Protein AF-K0T2Z1-F1 (afdb_monomer)

Foldseek 3Di:
DDDDDDDDDDDDDDDDDDDDDDDDPPPPPPDDVPDPDPPVLLADDPLFPCGLCSLLLLLLLLPQDPPPDDDDPQVSLVVSSLSSCVLQPQNQADQPDVSSSVSSVVSNVVSVVQCVVCVPVPPPPRDDNHHQAEAEDADDPLLEAEDALLVVLQVCQVVNVVCCQPVFKHKYALNDDDDDPLQQDDPPPFDWDAQPRWPDDPDDPHRQWTKTWGPDVVVLVVVLSNLVSNDPDPVLSVVVSVDDTDMHTHDDPRTKWGWDAAPPARPSDQKDKDFAADACVVDDFFWKWKWADDDSRYIYIHTYDHGGGGIMMMGGRHSPGSITIMGTD

Structure (mmCIF, N/CA/C/O backbone):
data_AF-K0T2Z1-F1
#
_entry.id   AF-K0T2Z1-F1
#
loop_
_atom_site.group_PDB
_atom_site.id
_atom_site.type_symbol
_atom_site.label_atom_id
_atom_site.label_alt_id
_atom_site.label_comp_id
_atom_site.label_asym_id
_atom_site.label_entity_id
_atom_site.label_seq_id
_atom_site.pdbx_PDB_ins_code
_atom_site.Cartn_x
_atom_site.Cartn_y
_atom_site.Cartn_z
_atom_site.occupancy
_atom_site.B_iso_or_equiv
_atom_site.auth_seq_id
_atom_site.auth_comp_id
_atom_site.auth_asym_id
_atom_site.auth_atom_id
_atom_site.pdbx_PDB_model_num
ATOM 1 N N . MET A 1 1 ? 65.529 -39.050 -4.278 1.00 34.75 1 MET A N 1
ATOM 2 C CA . MET A 1 1 ? 66.106 -40.072 -5.167 1.00 34.75 1 MET A CA 1
ATOM 3 C C . MET A 1 1 ? 65.148 -40.209 -6.330 1.00 34.75 1 MET A C 1
ATOM 5 O O . MET A 1 1 ? 64.096 -40.802 -6.168 1.00 34.75 1 MET A O 1
ATOM 9 N N . ASP A 1 2 ? 65.244 -39.376 -7.352 1.00 33.72 2 ASP A N 1
ATOM 10 C CA . ASP A 1 2 ? 66.318 -39.233 -8.351 1.00 33.72 2 ASP A CA 1
ATOM 11 C C . ASP A 1 2 ? 65.826 -39.804 -9.683 1.00 33.72 2 ASP A C 1
ATOM 13 O O . ASP A 1 2 ? 65.568 -40.992 -9.821 1.00 33.72 2 ASP A O 1
ATOM 17 N N . GLU A 1 3 ? 65.620 -38.867 -10.607 1.00 35.50 3 GLU A N 1
ATOM 18 C CA . GLU A 1 3 ? 66.146 -38.838 -11.971 1.00 35.50 3 GLU A CA 1
ATOM 19 C C . GLU A 1 3 ? 66.133 -40.081 -12.895 1.00 35.50 3 GLU A C 1
ATOM 21 O O . GLU A 1 3 ? 66.808 -41.075 -12.657 1.00 35.50 3 GLU A O 1
ATOM 26 N N . ARG A 1 4 ? 65.584 -39.813 -14.106 1.00 38.59 4 ARG A N 1
ATOM 27 C CA . ARG A 1 4 ? 66.059 -40.227 -15.459 1.00 38.59 4 ARG A CA 1
ATOM 28 C C . ARG A 1 4 ? 65.767 -41.698 -15.867 1.00 38.59 4 ARG A C 1
ATOM 30 O O . ARG A 1 4 ? 65.817 -42.596 -15.054 1.00 38.59 4 ARG A O 1
ATOM 37 N N . THR A 1 5 ? 65.455 -42.094 -17.114 1.00 40.16 5 THR A N 1
ATOM 38 C CA . THR A 1 5 ? 65.557 -41.484 -18.459 1.00 40.16 5 THR A CA 1
ATOM 39 C C . THR A 1 5 ? 64.785 -42.308 -19.528 1.00 40.16 5 THR A C 1
ATOM 41 O O . THR A 1 5 ? 64.768 -43.530 -19.457 1.00 40.16 5 THR A O 1
ATOM 44 N N . ALA A 1 6 ? 64.335 -41.617 -20.592 1.00 42.22 6 ALA A N 1
ATOM 45 C CA . ALA A 1 6 ? 64.434 -41.935 -22.041 1.00 42.22 6 ALA A CA 1
ATOM 46 C C . ALA A 1 6 ? 63.640 -43.075 -22.745 1.00 42.22 6 ALA A C 1
ATOM 48 O O . ALA A 1 6 ? 63.899 -44.254 -22.536 1.00 42.22 6 ALA A O 1
ATOM 49 N N . LYS A 1 7 ? 62.869 -42.691 -23.790 1.00 36.97 7 LYS A N 1
ATOM 50 C CA . LYS A 1 7 ? 63.064 -42.962 -25.257 1.00 36.97 7 LYS A CA 1
ATOM 51 C C . LYS A 1 7 ? 61.742 -42.664 -26.011 1.00 36.97 7 LYS A C 1
ATOM 53 O O . LYS A 1 7 ? 60.724 -43.252 -25.698 1.00 36.97 7 LYS A O 1
ATOM 58 N N . ARG A 1 8 ? 61.613 -41.618 -26.843 1.00 37.34 8 ARG A N 1
ATOM 59 C CA . ARG A 1 8 ? 62.058 -41.402 -28.246 1.00 37.34 8 ARG A CA 1
ATOM 60 C C . ARG A 1 8 ? 61.314 -42.263 -29.291 1.00 37.34 8 ARG A C 1
ATOM 62 O O . ARG A 1 8 ? 61.693 -43.406 -29.492 1.00 37.34 8 ARG A O 1
ATOM 69 N N . GLN A 1 9 ? 60.407 -41.651 -30.067 1.00 37.66 9 GLN A N 1
ATOM 70 C CA . GLN A 1 9 ? 60.259 -41.914 -31.511 1.00 37.66 9 GLN A CA 1
ATOM 71 C C . GLN A 1 9 ? 59.632 -40.715 -32.255 1.00 37.66 9 GLN A C 1
ATOM 73 O O . GLN A 1 9 ? 58.573 -40.214 -31.897 1.00 37.66 9 GLN A O 1
ATOM 78 N N . LYS A 1 10 ? 60.351 -40.251 -33.287 1.00 38.50 10 LYS A N 1
ATOM 79 C CA . LYS A 1 10 ? 59.949 -39.273 -34.311 1.00 38.50 10 LYS A CA 1
ATOM 80 C C . LYS A 1 10 ? 59.330 -40.025 -35.496 1.00 38.50 10 LYS A C 1
ATOM 82 O O . LYS A 1 10 ? 59.892 -41.044 -35.892 1.00 38.50 10 LYS A O 1
ATOM 87 N N . LYS A 1 11 ? 58.341 -39.432 -36.173 1.00 39.56 11 LYS A N 1
ATOM 88 C CA . LYS A 1 11 ? 58.172 -39.583 -37.629 1.00 39.56 11 LYS A CA 1
ATOM 89 C C . LYS A 1 11 ? 57.706 -38.267 -38.268 1.00 39.56 11 LYS A C 1
ATOM 91 O O . LYS A 1 11 ? 56.743 -37.653 -37.827 1.00 39.56 11 LYS A O 1
ATOM 96 N N . HIS A 1 12 ? 58.478 -37.854 -39.273 1.00 33.81 12 HIS A N 1
ATOM 97 C CA . HIS A 1 12 ? 58.188 -36.858 -40.313 1.00 33.81 12 HIS A CA 1
ATOM 98 C C . HIS A 1 12 ? 56.944 -37.295 -41.121 1.00 33.81 12 HIS A C 1
ATOM 100 O O . HIS A 1 12 ? 56.664 -38.486 -41.156 1.00 33.81 12 HIS A O 1
ATOM 106 N N . GLY A 1 13 ? 56.171 -36.477 -41.833 1.00 34.34 13 GLY A N 1
ATOM 107 C CA . GLY A 1 13 ? 56.232 -35.073 -42.236 1.00 34.34 13 GLY A CA 1
ATOM 108 C C . GLY A 1 13 ? 55.333 -34.911 -43.479 1.00 34.34 13 GLY A C 1
ATOM 109 O O . GL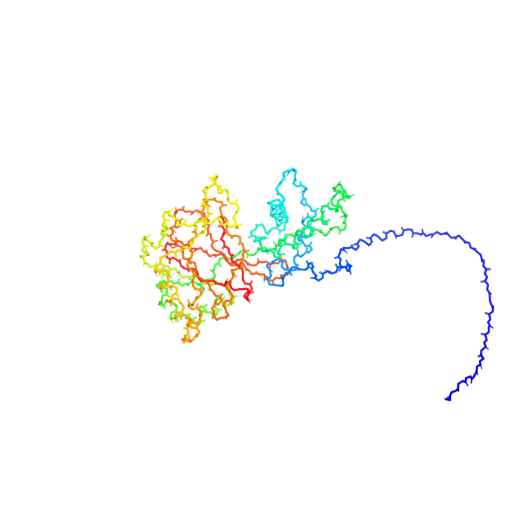Y A 1 13 ? 55.210 -35.865 -44.235 1.00 34.34 13 GLY A O 1
ATOM 110 N N . ALA A 1 14 ? 54.714 -33.746 -43.686 1.00 33.16 14 ALA A N 1
ATOM 111 C CA . ALA A 1 14 ? 54.345 -33.202 -45.004 1.00 33.16 14 ALA A CA 1
ATOM 112 C C . ALA A 1 14 ? 53.779 -31.784 -44.824 1.00 33.16 14 ALA A C 1
ATOM 114 O O . ALA A 1 14 ? 52.911 -31.551 -43.987 1.00 33.16 14 ALA A O 1
ATOM 115 N N . LYS A 1 15 ? 54.297 -30.834 -45.604 1.00 37.84 15 LYS A N 1
ATOM 116 C CA . LYS A 1 15 ? 53.822 -29.450 -45.725 1.00 37.84 15 LYS A CA 1
ATOM 117 C C . LYS A 1 15 ? 53.488 -29.179 -47.192 1.00 37.84 15 LYS A C 1
ATOM 119 O O . LYS A 1 15 ? 54.217 -29.665 -48.058 1.00 37.84 15 LYS A O 1
ATOM 124 N N . SER A 1 16 ? 52.526 -28.266 -47.377 1.00 33.88 16 SER A N 1
ATOM 125 C CA . SER A 1 16 ? 52.262 -27.346 -48.515 1.00 33.88 16 SER A CA 1
ATOM 126 C C . SER A 1 16 ? 50.925 -27.607 -49.242 1.00 33.88 16 SER A C 1
ATOM 128 O O . SER A 1 16 ? 50.463 -28.741 -49.237 1.00 33.88 16 SER A O 1
ATOM 130 N N . PRO A 1 17 ? 50.350 -26.620 -49.964 1.00 42.97 17 PRO A N 1
ATOM 131 C CA . PRO A 1 17 ? 49.940 -25.289 -49.487 1.00 42.97 17 PRO A CA 1
ATOM 132 C C . PRO A 1 17 ? 48.531 -24.866 -49.998 1.00 42.97 17 PRO A C 1
ATOM 134 O O . PRO A 1 17 ? 48.071 -25.348 -51.023 1.00 42.97 17 PRO A O 1
ATOM 137 N N . GLY A 1 18 ? 47.925 -23.848 -49.370 1.00 31.45 18 GLY A N 1
ATOM 138 C CA . GLY A 1 18 ? 47.207 -22.794 -50.112 1.00 31.45 18 GLY A CA 1
ATOM 139 C C . GLY A 1 18 ? 45.666 -22.776 -50.152 1.00 31.45 18 GLY A C 1
ATOM 140 O O . GLY A 1 18 ? 45.022 -23.770 -50.452 1.00 31.45 18 GLY A O 1
ATOM 141 N N . SER A 1 19 ? 45.151 -21.552 -49.937 1.00 32.03 19 SER A N 1
ATOM 142 C CA . SER A 1 19 ? 43.876 -20.934 -50.379 1.00 32.03 19 SER A CA 1
ATOM 143 C C . SER A 1 19 ? 42.558 -21.553 -49.894 1.00 32.03 19 SER A C 1
ATOM 145 O O . SER A 1 19 ? 42.170 -22.634 -50.309 1.00 32.03 19 SER A O 1
ATOM 147 N N . SER A 1 20 ? 41.912 -20.956 -48.889 1.00 37.91 20 SER A N 1
ATOM 148 C CA . SER A 1 20 ? 40.998 -19.794 -48.957 1.00 37.91 20 SER A CA 1
ATOM 149 C C . SER A 1 20 ? 39.578 -20.180 -49.378 1.00 37.91 20 SER A C 1
ATOM 151 O O . SER A 1 20 ? 39.354 -20.589 -50.506 1.00 37.91 20 SER A O 1
ATOM 153 N N . HIS A 1 21 ? 38.640 -20.031 -48.439 1.00 34.12 21 HIS A N 1
ATOM 154 C CA . HIS A 1 21 ? 37.275 -19.495 -48.574 1.00 34.12 21 HIS A CA 1
ATOM 155 C C . HIS A 1 21 ? 36.608 -19.670 -47.202 1.00 34.12 21 HIS A C 1
ATOM 157 O O . HIS A 1 21 ? 35.964 -20.674 -46.915 1.00 34.12 21 HIS A O 1
ATOM 163 N N . SER A 1 22 ? 36.848 -18.709 -46.307 1.00 35.06 22 SER A N 1
ATOM 164 C CA . SER A 1 22 ? 36.092 -18.583 -45.064 1.00 35.06 22 SER A CA 1
ATOM 165 C C . SER A 1 22 ? 34.726 -17.997 -45.408 1.00 35.06 22 SER A C 1
ATOM 167 O O . SER A 1 22 ? 34.618 -16.810 -45.722 1.00 35.06 22 SER A O 1
ATOM 169 N N . SER A 1 23 ? 33.696 -18.836 -45.369 1.00 37.56 23 SER A N 1
ATOM 170 C CA . SER A 1 23 ? 32.309 -18.407 -45.254 1.00 37.56 23 SER A CA 1
ATOM 171 C C . SER A 1 23 ? 32.173 -17.582 -43.977 1.00 37.56 23 SER A C 1
ATOM 173 O O . SER A 1 23 ? 32.347 -18.094 -42.870 1.00 37.56 23 SER A O 1
ATOM 175 N N . GLY A 1 24 ? 31.939 -16.283 -44.146 1.00 38.88 24 GLY A N 1
ATOM 176 C CA . GLY A 1 24 ? 31.603 -15.386 -43.056 1.00 38.88 24 GLY A CA 1
ATOM 177 C C . GLY A 1 24 ? 30.216 -15.717 -42.529 1.00 38.88 24 GLY A C 1
ATOM 178 O O . GLY A 1 24 ? 29.238 -15.140 -42.989 1.00 38.88 24 GLY A O 1
ATOM 179 N N . ASP A 1 25 ? 30.150 -16.610 -41.548 1.00 32.88 25 ASP A N 1
ATOM 180 C CA . ASP A 1 25 ? 29.084 -16.566 -40.557 1.00 32.88 25 ASP A CA 1
ATOM 181 C C . ASP A 1 25 ? 29.453 -15.464 -39.568 1.00 32.88 25 ASP A C 1
ATOM 183 O O . ASP A 1 25 ? 30.239 -15.642 -38.634 1.00 32.88 25 ASP A O 1
ATOM 187 N N . SER A 1 26 ? 28.912 -14.271 -39.816 1.00 39.34 26 SER A N 1
ATOM 188 C CA . SER A 1 26 ? 28.846 -13.219 -38.815 1.00 39.34 26 SER A CA 1
ATOM 189 C C . SER A 1 26 ? 27.852 -13.654 -37.740 1.00 39.34 26 SER A C 1
ATOM 191 O O . SER A 1 26 ? 26.693 -13.232 -37.735 1.00 39.34 26 SER A O 1
ATOM 193 N N . SER A 1 27 ? 28.309 -14.516 -36.832 1.00 35.69 27 SER A N 1
ATOM 194 C CA . SER A 1 27 ? 27.695 -14.661 -35.520 1.00 35.69 27 SER A CA 1
ATOM 195 C C . SER A 1 27 ? 27.841 -13.319 -34.809 1.00 35.69 27 SER A C 1
ATOM 197 O O . SER A 1 27 ? 28.882 -12.991 -34.238 1.00 35.69 27 SER A O 1
ATOM 199 N N . CYS A 1 28 ? 26.818 -12.476 -34.920 1.00 33.31 28 CYS A N 1
ATOM 200 C CA . CYS A 1 28 ? 26.664 -11.316 -34.061 1.00 33.31 28 CYS A CA 1
ATOM 201 C C . CYS A 1 28 ? 26.224 -11.802 -32.676 1.00 33.31 28 CYS A C 1
ATOM 203 O O . CYS A 1 28 ? 25.089 -11.561 -32.262 1.00 33.31 28 CYS A O 1
ATOM 205 N N . ASP A 1 29 ? 27.136 -12.466 -31.966 1.00 34.72 29 ASP A N 1
ATOM 206 C CA . ASP A 1 29 ? 27.041 -12.703 -30.530 1.00 34.72 29 ASP A CA 1
ATOM 207 C C . ASP A 1 29 ? 27.211 -11.358 -29.822 1.00 34.72 29 ASP A C 1
ATOM 209 O O . ASP A 1 29 ? 28.278 -10.982 -29.333 1.00 34.72 29 ASP A O 1
ATOM 213 N N . TYR A 1 30 ? 26.138 -10.571 -29.811 1.00 40.12 30 TYR A N 1
ATOM 214 C CA . TYR A 1 30 ? 26.042 -9.447 -28.901 1.00 40.12 30 TYR A CA 1
ATOM 215 C C . TYR A 1 30 ? 25.804 -10.011 -27.509 1.00 40.12 30 TYR A C 1
ATOM 217 O O . TYR A 1 30 ? 24.670 -10.234 -27.090 1.00 40.12 30 TYR A O 1
ATOM 225 N N . LEU A 1 31 ? 26.907 -10.221 -26.796 1.00 39.28 31 LEU A N 1
ATOM 226 C CA . LEU A 1 31 ? 26.901 -10.338 -25.352 1.00 39.28 31 LEU A CA 1
ATOM 227 C C . LEU A 1 31 ? 26.222 -9.078 -24.805 1.00 39.28 31 LEU A C 1
ATOM 229 O O . LEU A 1 31 ? 26.763 -7.970 -24.838 1.00 39.28 31 LEU A O 1
ATOM 233 N N . TRP A 1 32 ? 25.006 -9.262 -24.299 1.00 46.88 32 TRP A N 1
ATOM 234 C CA . TRP A 1 32 ? 24.451 -8.444 -23.226 1.00 46.88 32 TRP A CA 1
ATOM 235 C C . TRP A 1 32 ? 25.556 -8.195 -22.180 1.00 46.88 32 TRP A C 1
ATOM 237 O O . TRP A 1 32 ? 26.513 -8.973 -22.098 1.00 46.88 32 TRP A O 1
ATOM 247 N N . PRO A 1 33 ? 25.470 -7.183 -21.306 1.00 47.25 33 PRO A N 1
ATOM 248 C CA . PRO A 1 33 ? 26.240 -7.215 -20.068 1.00 47.25 33 PRO A CA 1
ATOM 249 C C . PRO A 1 33 ? 25.718 -8.361 -19.176 1.00 47.25 33 PRO A C 1
ATOM 251 O O . PRO A 1 33 ? 25.181 -8.125 -18.100 1.00 47.25 33 PRO A O 1
ATOM 254 N N . THR A 1 34 ? 25.789 -9.608 -19.644 1.00 45.41 34 THR A N 1
ATOM 255 C CA . THR A 1 34 ? 25.447 -10.806 -18.895 1.00 45.41 34 THR A CA 1
ATOM 256 C C . THR A 1 34 ? 26.637 -11.290 -18.081 1.00 45.41 34 THR A C 1
ATOM 258 O O . THR A 1 34 ? 26.393 -11.842 -17.016 1.00 45.41 34 THR A O 1
ATOM 261 N N . GLU A 1 35 ? 27.897 -11.075 -18.488 1.00 45.56 35 GLU A N 1
ATOM 262 C CA . GLU A 1 35 ? 28.986 -11.860 -17.866 1.00 45.56 35 GLU A CA 1
ATOM 263 C C . GLU A 1 35 ? 30.304 -11.148 -17.550 1.00 45.56 35 GLU A C 1
ATOM 265 O O . GLU A 1 35 ? 31.148 -11.736 -16.878 1.00 45.56 35 GLU A O 1
ATOM 270 N N . THR A 1 36 ? 30.502 -9.882 -17.915 1.00 48.16 36 THR A N 1
ATOM 271 C CA . THR A 1 36 ? 31.768 -9.196 -17.605 1.00 48.16 36 THR A CA 1
ATOM 272 C C . THR A 1 36 ? 31.530 -7.891 -16.852 1.00 48.16 36 THR A C 1
ATOM 274 O O . THR A 1 36 ? 30.930 -6.956 -17.379 1.00 48.16 36 THR A O 1
ATOM 277 N N . GLU A 1 37 ? 32.027 -7.895 -15.611 1.00 44.56 37 GLU A N 1
ATOM 278 C CA . GLU A 1 37 ? 31.936 -6.899 -14.532 1.00 44.56 37 GLU A CA 1
ATOM 279 C C . GLU A 1 37 ? 30.593 -6.833 -13.777 1.00 44.56 37 GLU A C 1
ATOM 281 O O . GLU A 1 37 ? 29.681 -6.063 -14.075 1.00 44.56 37 GLU A O 1
ATOM 286 N N . ASP A 1 38 ? 30.534 -7.671 -12.734 1.00 48.91 38 ASP A N 1
ATOM 287 C CA . ASP A 1 38 ? 29.614 -7.632 -11.589 1.00 48.91 38 ASP A CA 1
ATOM 288 C C . ASP A 1 38 ? 28.115 -7.592 -11.947 1.00 48.91 38 ASP A C 1
ATOM 290 O O . ASP A 1 38 ? 27.337 -6.766 -11.465 1.00 48.91 38 ASP A O 1
ATOM 294 N N . ALA A 1 39 ? 27.676 -8.536 -12.788 1.00 45.03 39 ALA A N 1
ATOM 295 C CA . ALA A 1 39 ? 26.260 -8.756 -13.099 1.00 45.03 39 ALA A CA 1
ATOM 296 C C . ALA A 1 39 ? 25.397 -8.959 -11.830 1.00 45.03 39 ALA A C 1
ATOM 298 O O . ALA A 1 39 ? 24.229 -8.562 -11.798 1.00 45.03 39 ALA A O 1
ATOM 299 N N . SER A 1 40 ? 25.975 -9.497 -10.747 1.00 50.44 40 SER A N 1
ATOM 300 C CA . SER A 1 40 ? 25.367 -9.553 -9.407 1.00 50.44 40 SER A CA 1
ATOM 301 C C . SER A 1 40 ? 25.047 -8.177 -8.836 1.00 50.44 40 SER A C 1
ATOM 303 O O . SER A 1 40 ? 23.976 -7.991 -8.258 1.00 50.44 40 SER A O 1
ATOM 305 N N . ALA A 1 41 ? 25.927 -7.194 -9.030 1.00 50.09 41 ALA A N 1
ATOM 306 C CA . ALA A 1 41 ? 25.702 -5.832 -8.581 1.00 50.09 41 ALA A CA 1
ATOM 307 C C . ALA A 1 41 ? 24.619 -5.106 -9.389 1.00 50.09 41 ALA A C 1
ATOM 309 O O . ALA A 1 41 ? 24.215 -4.026 -8.977 1.00 50.09 41 ALA A O 1
ATOM 310 N N . LEU A 1 42 ? 24.112 -5.633 -10.503 1.00 52.91 42 LEU A N 1
ATOM 311 C CA . LEU A 1 42 ? 23.078 -4.963 -11.305 1.00 52.91 42 LEU A CA 1
ATOM 312 C C . LEU A 1 42 ? 21.672 -5.552 -11.144 1.00 52.91 42 LEU A C 1
ATOM 314 O O . LEU A 1 42 ? 20.728 -4.967 -11.681 1.00 52.91 42 LEU A O 1
ATOM 318 N N . LYS A 1 43 ? 21.525 -6.650 -10.391 1.00 61.69 43 LYS A N 1
ATOM 319 C CA . LYS A 1 43 ? 20.222 -7.265 -10.113 1.00 61.69 43 LYS A CA 1
ATOM 320 C C . LYS A 1 43 ? 19.415 -6.429 -9.129 1.00 61.69 43 LYS A C 1
ATOM 322 O O . LYS A 1 43 ? 19.936 -5.920 -8.133 1.00 61.69 43 LYS A O 1
ATOM 327 N N . LEU A 1 44 ? 18.120 -6.310 -9.397 1.00 62.72 44 LEU A N 1
ATOM 328 C CA . LEU A 1 44 ? 17.191 -5.701 -8.452 1.00 62.72 44 LEU A CA 1
ATOM 329 C C . LEU A 1 44 ? 17.030 -6.584 -7.198 1.00 62.72 44 LEU A C 1
ATOM 331 O O . LEU A 1 44 ? 17.173 -7.807 -7.287 1.00 62.72 44 LEU A O 1
ATOM 335 N N . PRO A 1 45 ? 16.726 -6.002 -6.019 1.00 59.94 45 PRO A N 1
ATOM 336 C CA . PRO A 1 45 ? 16.578 -6.771 -4.787 1.00 59.94 45 PRO A CA 1
ATOM 337 C C . PRO A 1 45 ? 15.488 -7.830 -4.938 1.00 59.94 45 PRO A C 1
ATOM 339 O O . PRO A 1 45 ? 14.415 -7.529 -5.459 1.00 59.94 45 PRO A O 1
ATOM 342 N N . SER A 1 46 ? 15.715 -9.042 -4.432 1.00 63.81 46 SER A N 1
ATOM 343 C CA . SER A 1 46 ? 14.741 -10.144 -4.511 1.00 63.81 46 SER A CA 1
ATOM 344 C C . SER A 1 46 ? 13.397 -9.824 -3.849 1.00 63.81 46 SER A C 1
ATOM 346 O O . SER A 1 46 ? 12.378 -10.410 -4.195 1.00 63.81 46 SER A O 1
ATOM 348 N N . ASN A 1 47 ? 13.373 -8.862 -2.925 1.00 58.72 47 ASN A N 1
ATOM 349 C CA . ASN A 1 47 ? 12.175 -8.401 -2.231 1.00 58.72 47 ASN A CA 1
ATOM 350 C C . ASN A 1 47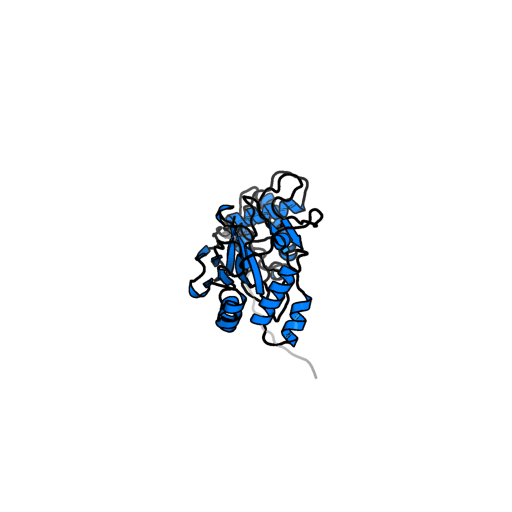 ? 11.472 -7.204 -2.903 1.00 58.72 47 ASN A C 1
ATOM 352 O O . ASN A 1 47 ? 10.536 -6.670 -2.301 1.00 58.72 47 ASN A O 1
ATOM 356 N N . SER A 1 48 ? 11.912 -6.783 -4.099 1.00 69.69 48 SER A N 1
ATOM 357 C CA . SER A 1 48 ? 11.307 -5.733 -4.935 1.00 69.69 48 SER A CA 1
ATOM 358 C C . SER A 1 48 ? 10.224 -6.291 -5.864 1.00 69.69 48 SER A C 1
ATOM 360 O O . SER A 1 48 ? 10.352 -7.409 -6.371 1.00 69.69 48 SER A O 1
ATOM 362 N N . LEU A 1 49 ? 9.198 -5.484 -6.157 1.00 70.75 49 LEU A N 1
ATOM 363 C CA . LEU A 1 49 ? 8.151 -5.816 -7.130 1.00 70.75 49 LEU A CA 1
ATOM 364 C C . LEU A 1 49 ? 8.740 -5.958 -8.542 1.00 70.75 49 LEU A C 1
ATOM 366 O O . LEU A 1 49 ? 8.265 -6.759 -9.335 1.00 70.75 49 LEU A O 1
ATOM 370 N N . LEU A 1 50 ? 9.837 -5.237 -8.800 1.00 74.38 50 LEU A N 1
ATOM 371 C CA . LEU A 1 50 ? 10.584 -5.256 -10.055 1.00 74.38 50 LEU A CA 1
ATOM 372 C C . LEU A 1 50 ? 11.687 -6.324 -10.106 1.00 74.38 50 LEU A C 1
ATOM 374 O O . LEU A 1 50 ? 12.420 -6.396 -11.090 1.00 74.38 50 LEU A O 1
ATOM 378 N N . SER A 1 51 ? 11.853 -7.137 -9.054 1.00 68.50 51 SER A N 1
ATOM 379 C CA . SER A 1 51 ? 12.800 -8.264 -9.080 1.00 68.50 51 SER A CA 1
ATOM 380 C C . SER A 1 51 ? 12.565 -9.118 -10.330 1.00 68.50 51 SER A C 1
ATOM 382 O O . SER A 1 51 ? 11.430 -9.217 -10.775 1.00 68.50 51 SER A O 1
ATOM 384 N N . SER A 1 52 ? 13.604 -9.705 -10.929 1.00 68.12 52 SER A N 1
ATOM 385 C CA . SER A 1 52 ? 13.523 -10.534 -12.153 1.00 68.12 52 SER A CA 1
ATOM 386 C C . SER A 1 52 ? 12.892 -9.894 -13.400 1.00 68.12 52 SER A C 1
ATOM 388 O O . SER A 1 52 ? 12.739 -10.586 -14.400 1.00 68.12 52 SER A O 1
ATOM 390 N N . LEU A 1 53 ? 12.543 -8.606 -13.370 1.00 74.94 53 LEU A N 1
ATOM 391 C CA . LEU A 1 53 ? 12.121 -7.836 -14.543 1.00 74.94 53 LEU A CA 1
ATOM 392 C C . LEU A 1 53 ? 13.290 -7.044 -15.136 1.00 74.94 53 LEU A C 1
ATOM 394 O O . LEU A 1 53 ? 13.081 -6.127 -15.922 1.00 74.94 53 LEU A O 1
ATOM 398 N N . ASP A 1 54 ? 14.524 -7.370 -14.744 1.00 72.62 54 ASP A N 1
ATOM 399 C CA . ASP A 1 54 ? 15.730 -6.647 -15.136 1.00 72.62 54 ASP A CA 1
ATOM 400 C C . ASP A 1 54 ? 15.870 -6.518 -16.655 1.00 72.62 54 ASP A C 1
ATOM 402 O O . ASP A 1 54 ? 16.192 -5.428 -17.127 1.00 72.62 54 ASP A O 1
ATOM 406 N N . ASP A 1 55 ? 15.586 -7.588 -17.399 1.00 71.50 55 ASP A N 1
ATOM 407 C CA . ASP A 1 55 ? 15.704 -7.616 -18.860 1.00 71.50 55 ASP A CA 1
ATOM 408 C C . ASP A 1 55 ? 14.564 -6.854 -19.547 1.00 71.50 55 ASP A C 1
ATOM 410 O O . ASP A 1 55 ? 14.805 -6.110 -20.498 1.00 71.50 55 ASP A O 1
ATOM 414 N N . LEU A 1 56 ? 13.335 -6.960 -19.024 1.00 76.56 56 LEU A N 1
ATOM 415 C CA . LEU A 1 56 ? 12.179 -6.201 -19.517 1.00 76.56 56 LEU A CA 1
ATOM 416 C C . LEU A 1 56 ? 12.356 -4.702 -19.274 1.00 76.56 56 LEU A C 1
ATOM 418 O O . LEU A 1 56 ? 12.191 -3.897 -20.190 1.00 76.56 56 LEU A O 1
ATOM 422 N N . LEU A 1 57 ? 12.760 -4.327 -18.059 1.00 76.50 57 LEU A N 1
ATOM 423 C CA . LEU A 1 57 ? 13.052 -2.947 -17.692 1.00 76.50 57 LEU A CA 1
ATOM 424 C C . LEU A 1 57 ? 14.182 -2.388 -18.556 1.00 76.50 57 LEU A C 1
ATOM 426 O O . LEU A 1 57 ? 14.098 -1.258 -19.028 1.00 76.50 57 LEU A O 1
ATOM 430 N N . TRP A 1 58 ? 15.219 -3.183 -18.808 1.00 73.94 58 TRP A N 1
ATOM 431 C CA . TRP A 1 58 ? 16.301 -2.785 -19.694 1.00 73.94 58 TRP A CA 1
ATOM 432 C C . TRP A 1 58 ? 15.850 -2.571 -21.135 1.00 73.94 58 TRP A C 1
ATOM 434 O O . TRP A 1 58 ? 16.159 -1.535 -21.727 1.00 73.94 58 TRP A O 1
ATOM 444 N N . GLY A 1 59 ? 15.110 -3.533 -21.689 1.00 75.19 59 GLY A N 1
ATOM 445 C CA . GLY A 1 59 ? 14.557 -3.443 -23.034 1.00 75.19 59 GLY A CA 1
ATOM 446 C C . GLY A 1 59 ? 13.639 -2.233 -23.198 1.00 75.19 59 GLY A C 1
ATOM 447 O O . GLY A 1 59 ? 13.663 -1.593 -24.251 1.00 75.19 59 GLY A O 1
ATOM 448 N N . ALA A 1 60 ? 12.879 -1.889 -22.159 1.00 82.56 60 ALA A N 1
ATOM 449 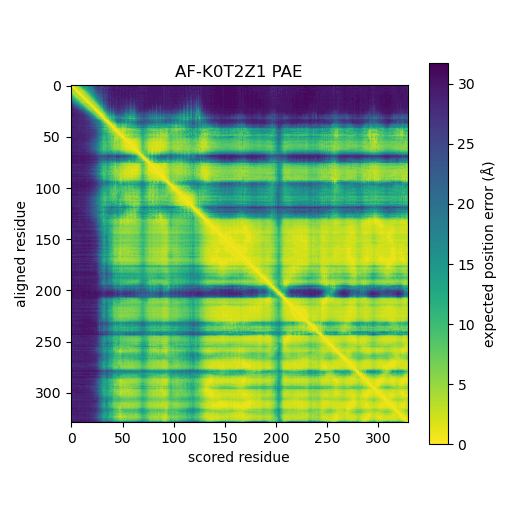C CA . ALA A 1 60 ? 12.053 -0.693 -22.123 1.00 82.56 60 ALA A CA 1
ATOM 450 C C . ALA A 1 60 ? 12.894 0.589 -22.059 1.00 82.56 60 ALA A C 1
ATOM 452 O O . ALA A 1 60 ? 12.701 1.487 -22.872 1.00 82.56 60 ALA A O 1
ATOM 453 N N . MET A 1 61 ? 13.881 0.660 -21.160 1.00 80.12 61 MET A N 1
ATOM 454 C CA . MET A 1 61 ? 14.771 1.821 -21.026 1.00 80.12 61 MET A CA 1
ATOM 455 C C . MET A 1 61 ? 15.526 2.132 -22.323 1.00 80.12 61 MET A C 1
ATOM 457 O O . MET A 1 61 ? 15.660 3.297 -22.676 1.00 80.12 61 MET A O 1
ATOM 461 N N . ALA A 1 62 ? 15.983 1.115 -23.058 1.00 74.81 62 ALA A N 1
ATOM 462 C CA . ALA A 1 62 ? 16.662 1.300 -24.344 1.00 74.81 62 ALA A CA 1
ATOM 463 C C . ALA A 1 62 ? 15.762 1.912 -25.438 1.00 74.81 62 ALA A C 1
ATOM 465 O O . ALA A 1 62 ? 16.264 2.349 -26.471 1.00 74.81 62 ALA A O 1
ATOM 466 N N . ARG A 1 63 ? 14.442 1.922 -25.225 1.00 77.81 63 ARG A N 1
ATOM 467 C CA . ARG A 1 63 ? 13.424 2.410 -26.164 1.00 77.81 63 ARG A CA 1
ATOM 468 C C . ARG A 1 63 ? 12.783 3.729 -25.738 1.00 77.81 63 ARG A C 1
ATOM 470 O O . ARG A 1 63 ? 11.999 4.278 -26.505 1.00 77.81 63 ARG A O 1
ATOM 477 N N . VAL A 1 64 ? 13.114 4.249 -24.555 1.00 78.38 64 VAL A N 1
ATOM 478 C CA . VAL A 1 64 ? 12.701 5.593 -24.138 1.00 78.38 64 VAL A CA 1
ATOM 479 C C . VAL A 1 64 ? 13.575 6.614 -24.874 1.00 78.38 64 VAL A C 1
ATOM 481 O O . VAL A 1 64 ? 14.800 6.555 -24.733 1.00 78.38 64 VAL A O 1
ATOM 484 N N . PRO A 1 65 ? 12.991 7.546 -25.652 1.00 72.75 65 PRO A N 1
ATOM 485 C CA . PRO A 1 65 ? 13.756 8.605 -26.299 1.00 72.75 65 PRO A CA 1
ATOM 486 C C . PRO A 1 65 ? 14.538 9.447 -25.275 1.00 72.75 65 PRO A C 1
ATOM 488 O O . PRO A 1 65 ? 14.107 9.576 -24.123 1.00 72.75 65 PRO A O 1
ATOM 491 N N . PRO A 1 66 ? 15.665 10.062 -25.670 1.00 68.75 66 PRO A N 1
ATOM 492 C CA . PRO A 1 66 ? 16.284 11.123 -24.899 1.00 68.75 66 PRO A CA 1
ATOM 493 C C . PRO A 1 66 ? 15.223 12.168 -24.578 1.00 68.75 66 PRO A C 1
ATOM 495 O O . PRO A 1 66 ? 14.471 12.591 -25.451 1.00 68.75 66 PRO A O 1
ATOM 498 N N . LEU A 1 67 ? 15.137 12.553 -23.311 1.00 68.25 67 LEU A N 1
ATOM 499 C CA . LEU A 1 67 ? 14.310 13.687 -22.930 1.00 68.25 67 LEU A CA 1
ATOM 500 C C . LEU A 1 67 ? 15.017 14.930 -23.480 1.00 68.25 67 LEU A C 1
ATOM 502 O O . LEU A 1 67 ? 16.133 15.227 -23.044 1.00 68.25 67 LEU A O 1
ATOM 506 N N . ASP A 1 68 ? 14.413 15.562 -24.488 1.00 56.31 68 ASP A N 1
ATOM 507 C CA . ASP A 1 68 ? 14.935 16.768 -25.122 1.00 56.31 68 ASP A CA 1
ATOM 508 C C . ASP A 1 68 ? 15.020 17.885 -24.073 1.00 56.31 68 ASP A C 1
ATOM 510 O O . ASP A 1 68 ? 14.012 18.303 -23.505 1.00 56.31 68 ASP A O 1
ATOM 514 N N . ASP A 1 69 ? 16.243 18.360 -23.837 1.00 50.28 69 ASP A N 1
ATOM 515 C CA . ASP A 1 69 ? 16.562 19.526 -23.011 1.00 50.28 69 ASP A CA 1
ATOM 516 C C . ASP A 1 69 ? 16.349 19.374 -21.479 1.00 50.28 69 ASP A C 1
ATOM 518 O O . ASP A 1 69 ? 15.758 18.431 -20.957 1.00 50.28 69 ASP A O 1
ATOM 522 N N . VAL A 1 70 ? 16.846 20.365 -20.737 1.00 44.47 70 VAL A N 1
ATOM 523 C CA . VAL A 1 70 ? 16.596 20.682 -19.319 1.00 44.47 70 VAL A CA 1
ATOM 524 C C . VAL A 1 70 ? 17.663 20.236 -18.302 1.00 44.47 70 VAL A C 1
ATOM 526 O O . VAL A 1 70 ? 17.864 19.078 -17.930 1.00 44.47 70 VAL A O 1
ATOM 529 N N . THR A 1 71 ? 18.292 21.273 -17.765 1.00 44.03 71 THR A N 1
ATOM 530 C CA . THR A 1 71 ? 19.421 21.422 -16.842 1.00 44.03 71 THR A CA 1
ATOM 531 C C . THR A 1 71 ? 19.264 20.830 -15.422 1.00 44.03 71 THR A C 1
ATOM 533 O O . THR A 1 71 ? 20.120 21.072 -14.571 1.00 44.03 71 THR A O 1
ATOM 536 N N . GLU A 1 72 ? 18.261 19.984 -15.139 1.00 48.66 72 GLU A N 1
ATOM 537 C CA . GLU A 1 72 ? 18.011 19.399 -13.803 1.00 48.66 72 GLU A CA 1
ATOM 538 C C . GLU A 1 72 ? 18.150 17.858 -13.759 1.00 48.66 72 GLU A C 1
ATOM 540 O O . GLU A 1 72 ? 17.193 17.088 -13.858 1.00 48.66 72 GLU A O 1
ATOM 545 N N . LYS A 1 73 ? 19.381 17.379 -13.533 1.00 53.91 73 LYS A N 1
ATOM 546 C CA . LYS A 1 73 ? 19.770 15.951 -13.597 1.00 53.91 73 LYS A CA 1
ATOM 547 C C . LYS A 1 73 ? 18.910 14.942 -12.786 1.00 53.91 73 LYS A C 1
ATOM 549 O O . LYS A 1 73 ? 18.701 13.842 -13.306 1.00 53.91 73 LYS A O 1
ATOM 554 N N . PRO A 1 74 ? 18.417 15.218 -11.554 1.00 52.91 74 PRO A N 1
ATOM 555 C CA . PRO A 1 74 ? 17.697 14.211 -10.756 1.00 52.91 74 PRO A CA 1
ATOM 556 C C . PRO A 1 74 ? 16.242 13.973 -11.186 1.00 52.91 74 PRO A C 1
ATOM 558 O O . PRO A 1 74 ? 15.791 12.826 -11.178 1.00 52.91 74 PRO A O 1
ATOM 561 N N . LYS A 1 75 ? 15.510 15.026 -11.581 1.00 57.19 75 LYS A N 1
ATOM 562 C CA . LYS A 1 75 ? 14.095 14.920 -11.990 1.00 57.19 75 LYS A CA 1
ATOM 563 C C . LYS A 1 75 ? 13.953 14.148 -13.306 1.00 57.19 75 LYS A C 1
ATOM 565 O O . LYS A 1 75 ? 13.070 13.303 -13.431 1.00 57.19 75 LYS A O 1
ATOM 570 N N . ASN A 1 76 ? 14.914 14.310 -14.216 1.00 66.56 76 ASN A N 1
ATOM 571 C CA . ASN A 1 76 ? 14.941 13.612 -15.506 1.00 66.56 76 ASN A CA 1
ATOM 572 C C . ASN A 1 76 ? 15.102 12.093 -15.357 1.00 66.56 76 ASN A C 1
ATOM 574 O O . ASN A 1 76 ? 14.655 11.338 -16.213 1.00 66.56 76 ASN A O 1
ATOM 578 N N . MET A 1 77 ? 15.737 11.623 -14.276 1.00 68.88 77 MET A N 1
ATOM 579 C CA . MET A 1 77 ? 15.854 10.186 -14.025 1.00 68.88 77 MET A CA 1
ATOM 580 C C . MET A 1 77 ? 14.491 9.577 -13.705 1.00 68.88 77 MET A C 1
ATOM 582 O O . MET A 1 77 ? 14.130 8.571 -14.294 1.00 68.88 77 MET A O 1
ATOM 586 N N . GLN A 1 78 ? 13.720 10.189 -12.807 1.00 67.88 78 GLN A N 1
ATOM 587 C CA . GLN A 1 78 ? 12.410 9.655 -12.427 1.00 67.88 78 GLN A CA 1
ATOM 588 C C . GLN A 1 78 ? 11.447 9.626 -13.613 1.00 67.88 78 GLN A C 1
ATOM 590 O O . GLN A 1 78 ? 10.780 8.617 -13.821 1.00 67.88 78 GLN A O 1
ATOM 595 N N . VAL A 1 79 ? 11.436 10.690 -14.422 1.00 72.31 79 VAL A N 1
ATOM 596 C CA . VAL A 1 79 ? 10.637 10.748 -15.653 1.00 72.31 79 VAL A CA 1
ATOM 597 C C . VAL A 1 79 ? 11.065 9.651 -16.627 1.00 72.31 79 VAL A C 1
ATOM 599 O O . VAL A 1 79 ? 10.225 8.881 -17.072 1.00 72.31 79 VAL A O 1
ATOM 602 N N . PHE A 1 80 ? 12.366 9.499 -16.886 1.00 75.06 80 PHE A N 1
ATOM 603 C CA . PHE A 1 80 ? 12.881 8.455 -17.777 1.00 75.06 80 PHE A CA 1
ATOM 604 C C . PHE A 1 80 ? 12.489 7.039 -17.325 1.00 75.06 80 PHE A C 1
ATOM 606 O O . PHE A 1 80 ? 12.021 6.234 -18.126 1.00 75.06 80 PHE A O 1
ATOM 613 N N . VAL A 1 81 ? 12.657 6.729 -16.033 1.00 75.25 81 VAL A N 1
ATOM 614 C CA . VAL A 1 81 ? 12.279 5.414 -15.491 1.00 75.25 81 VAL A CA 1
ATOM 615 C C . VAL A 1 81 ? 10.777 5.191 -15.590 1.00 75.25 81 VAL A C 1
ATOM 617 O O . VAL A 1 81 ? 10.357 4.086 -15.915 1.00 75.25 81 VAL A O 1
ATOM 620 N N . ARG A 1 82 ? 9.970 6.226 -15.350 1.00 75.44 82 ARG A N 1
ATOM 621 C CA . ARG A 1 82 ? 8.517 6.149 -15.500 1.00 75.44 82 ARG A CA 1
ATOM 622 C C . ARG A 1 82 ? 8.119 5.827 -16.937 1.00 75.44 82 ARG A C 1
ATOM 624 O O . ARG A 1 82 ? 7.326 4.915 -17.137 1.00 75.44 82 ARG A O 1
ATOM 631 N N . GLU A 1 83 ? 8.684 6.519 -17.924 1.00 79.56 83 GLU A N 1
ATOM 632 C CA . GLU A 1 83 ? 8.388 6.227 -19.332 1.00 79.56 83 GLU A CA 1
ATOM 633 C C . GLU A 1 83 ? 8.806 4.795 -19.705 1.00 79.56 83 GLU A C 1
ATOM 635 O O . GLU A 1 83 ? 8.069 4.103 -20.400 1.00 79.56 83 GLU A O 1
ATOM 640 N N . ALA A 1 84 ? 9.924 4.294 -19.166 1.00 82.06 84 ALA A N 1
ATOM 641 C CA . ALA A 1 84 ? 10.323 2.899 -19.358 1.00 82.06 84 ALA A CA 1
ATOM 642 C C . ALA A 1 84 ? 9.329 1.920 -18.709 1.00 82.06 84 ALA A C 1
ATOM 644 O O . ALA A 1 84 ? 8.921 0.944 -19.331 1.00 82.06 84 ALA A O 1
ATOM 645 N N . LEU A 1 85 ? 8.906 2.173 -17.470 1.00 83.69 85 LEU A N 1
ATOM 646 C CA . LEU A 1 85 ? 7.927 1.328 -16.787 1.00 83.69 85 LEU A CA 1
ATOM 647 C C . LEU A 1 85 ? 6.577 1.320 -17.508 1.00 83.69 85 LEU A C 1
ATOM 649 O O . LEU A 1 85 ? 5.960 0.265 -17.620 1.00 83.69 85 LEU A O 1
ATOM 653 N N . LYS A 1 86 ? 6.153 2.455 -18.068 1.00 84.62 86 LYS A N 1
ATOM 654 C CA . LYS A 1 86 ? 4.930 2.559 -18.869 1.00 84.62 86 LYS A CA 1
ATOM 655 C C . LYS A 1 86 ? 4.950 1.629 -20.084 1.00 84.62 86 LYS A C 1
ATOM 657 O O . LYS A 1 86 ? 3.942 0.991 -20.369 1.00 84.62 86 LYS A O 1
ATOM 662 N N . LEU A 1 87 ?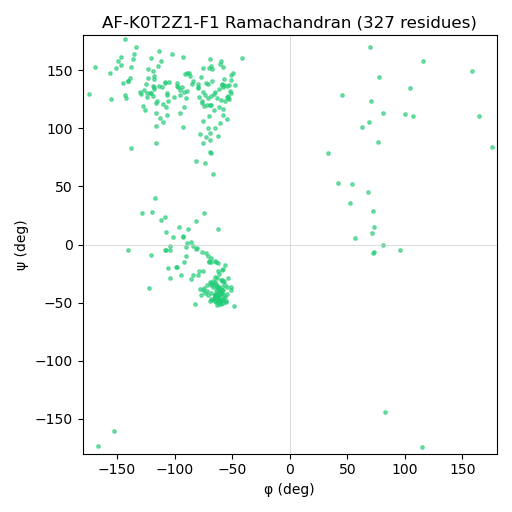 6.099 1.477 -20.751 1.00 83.88 87 LEU A N 1
ATOM 663 C CA . LEU A 1 87 ? 6.244 0.553 -21.886 1.00 83.88 87 LEU A CA 1
ATOM 664 C C . LEU A 1 87 ? 5.994 -0.916 -21.506 1.00 83.88 87 LEU A C 1
ATOM 666 O O . LEU A 1 87 ? 5.606 -1.701 -22.365 1.00 83.88 87 LEU A O 1
ATOM 670 N N . ILE A 1 88 ? 6.192 -1.287 -20.237 1.00 85.00 88 ILE A N 1
ATOM 671 C CA . ILE A 1 88 ? 5.947 -2.646 -19.723 1.00 85.00 88 ILE A CA 1
ATOM 672 C C . ILE A 1 88 ? 4.704 -2.731 -18.824 1.00 85.00 88 ILE A C 1
ATOM 674 O O . ILE A 1 88 ? 4.494 -3.761 -18.185 1.00 85.00 88 ILE A O 1
ATOM 678 N N . GLY A 1 89 ? 3.880 -1.678 -18.782 1.00 84.19 89 GLY A N 1
ATOM 679 C CA . GLY A 1 89 ? 2.646 -1.624 -17.995 1.00 84.19 89 GLY A CA 1
ATOM 680 C C . GLY A 1 89 ? 2.854 -1.505 -16.482 1.00 84.19 89 GLY A C 1
ATOM 681 O O . GLY A 1 89 ? 2.041 -2.007 -15.726 1.00 84.19 89 GLY A O 1
ATOM 682 N N . LEU A 1 90 ? 3.949 -0.905 -16.011 1.00 84.81 90 LEU A N 1
ATOM 683 C CA . LEU A 1 90 ? 4.291 -0.783 -14.583 1.00 84.81 90 LEU A CA 1
ATOM 684 C C . LEU A 1 90 ? 4.414 0.668 -14.097 1.00 84.81 90 LEU A C 1
ATOM 686 O O . LEU A 1 90 ? 5.158 0.962 -13.161 1.00 84.81 90 LEU A O 1
ATOM 690 N N . ASP A 1 91 ? 3.702 1.590 -14.731 1.00 80.31 91 ASP A N 1
ATOM 691 C CA . ASP A 1 91 ? 3.702 3.020 -14.410 1.00 80.31 91 ASP A CA 1
ATOM 692 C C . ASP A 1 91 ? 3.181 3.358 -12.998 1.00 80.31 91 ASP A C 1
ATOM 694 O O . ASP A 1 91 ? 3.503 4.424 -12.479 1.00 80.31 91 ASP A O 1
ATOM 698 N N . PHE A 1 92 ? 2.496 2.419 -12.338 1.00 77.75 92 PHE A N 1
ATOM 699 C CA . PHE A 1 92 ? 2.003 2.521 -10.956 1.00 77.75 92 PHE A CA 1
ATOM 700 C C . PHE A 1 92 ? 3.027 2.110 -9.870 1.00 77.75 92 PHE A C 1
ATOM 702 O O . PHE A 1 92 ? 2.693 2.065 -8.683 1.00 77.75 92 PHE A O 1
ATOM 709 N N . VAL A 1 93 ? 4.265 1.740 -10.230 1.00 77.81 93 VAL A N 1
ATOM 710 C CA . VAL A 1 93 ? 5.287 1.250 -9.278 1.00 77.81 93 VAL A CA 1
ATOM 711 C C . VAL A 1 93 ? 6.222 2.369 -8.818 1.00 77.81 93 VAL A C 1
ATOM 713 O O . VAL A 1 93 ? 6.795 3.098 -9.627 1.00 77.81 93 VAL A O 1
ATOM 716 N N . ALA A 1 94 ? 6.465 2.465 -7.506 1.00 69.31 94 ALA A N 1
ATOM 717 C CA . ALA A 1 94 ? 7.348 3.485 -6.956 1.00 69.31 94 ALA A CA 1
ATOM 718 C C . ALA A 1 94 ? 8.821 3.257 -7.346 1.00 69.31 94 ALA A C 1
ATOM 720 O O . ALA A 1 94 ? 9.397 2.196 -7.099 1.00 69.31 94 ALA A O 1
ATOM 721 N N . THR A 1 95 ? 9.473 4.289 -7.894 1.00 62.22 95 THR A N 1
ATOM 722 C CA . THR A 1 95 ? 10.861 4.204 -8.404 1.00 62.22 95 THR A CA 1
ATOM 723 C C . THR A 1 95 ? 11.912 4.849 -7.504 1.00 62.22 95 THR A C 1
ATOM 725 O O . THR A 1 95 ? 13.105 4.851 -7.811 1.00 62.22 95 THR A O 1
ATOM 728 N N . ASP A 1 96 ? 11.491 5.430 -6.384 1.00 52.62 96 ASP A N 1
ATOM 729 C CA . ASP A 1 96 ? 12.319 6.356 -5.622 1.00 52.62 96 ASP A CA 1
ATOM 730 C C . ASP A 1 96 ? 13.189 5.682 -4.536 1.00 52.62 96 ASP A C 1
ATOM 732 O O . ASP A 1 96 ? 13.984 6.351 -3.874 1.00 52.62 96 ASP A O 1
ATOM 736 N N . GLY A 1 97 ? 13.107 4.366 -4.335 1.00 57.66 97 GLY A N 1
ATOM 737 C CA . GLY A 1 97 ? 14.009 3.704 -3.394 1.00 57.66 97 GLY A CA 1
ATOM 738 C C . GLY A 1 97 ? 15.458 4.059 -3.750 1.00 57.66 97 GLY A C 1
ATOM 739 O O . GLY A 1 97 ? 15.850 3.903 -4.906 1.00 57.66 97 GLY A O 1
ATOM 740 N N . ALA A 1 98 ? 16.251 4.578 -2.800 1.00 47.09 98 ALA A N 1
ATOM 741 C CA . ALA A 1 98 ? 17.614 5.068 -3.070 1.00 47.09 98 ALA A CA 1
ATOM 742 C C . ALA A 1 98 ? 18.454 4.029 -3.837 1.00 47.09 98 ALA A C 1
ATOM 744 O O . ALA A 1 98 ? 19.192 4.363 -4.760 1.00 47.09 98 ALA A O 1
ATOM 745 N N . TYR A 1 99 ? 18.244 2.751 -3.519 1.00 52.81 99 TYR A N 1
ATOM 746 C CA . TYR A 1 99 ? 18.845 1.623 -4.218 1.00 52.81 99 TYR A CA 1
ATOM 747 C C . TYR A 1 99 ? 18.386 1.493 -5.679 1.00 52.81 99 TYR A C 1
ATOM 749 O O . TYR A 1 99 ? 19.217 1.376 -6.580 1.00 52.81 99 TYR A O 1
ATOM 757 N N . LEU A 1 100 ? 17.073 1.550 -5.924 1.00 60.22 100 LEU A N 1
ATOM 758 C CA . LEU A 1 100 ? 16.496 1.474 -7.265 1.00 60.22 100 LEU A CA 1
ATOM 759 C C . LEU A 1 100 ? 16.991 2.646 -8.125 1.00 60.22 100 LEU A C 1
ATOM 761 O O . LEU A 1 100 ? 17.440 2.435 -9.246 1.00 60.22 100 LEU A O 1
ATOM 765 N N . ARG A 1 101 ? 17.026 3.862 -7.562 1.00 59.72 101 ARG A N 1
ATOM 766 C CA . ARG A 1 101 ? 17.563 5.058 -8.227 1.00 59.72 101 ARG A CA 1
ATOM 767 C C . ARG A 1 101 ? 19.031 4.895 -8.618 1.00 59.72 101 ARG A C 1
ATOM 769 O O . ARG A 1 101 ? 19.377 5.193 -9.755 1.00 59.72 101 ARG A O 1
ATOM 776 N N . ILE A 1 102 ? 19.888 4.405 -7.717 1.00 59.69 102 ILE A N 1
ATOM 777 C CA . ILE A 1 102 ? 21.323 4.209 -7.994 1.00 59.69 102 ILE A CA 1
ATOM 778 C C . ILE A 1 102 ? 21.531 3.171 -9.103 1.00 59.69 102 ILE A C 1
ATOM 780 O O . ILE A 1 102 ? 22.284 3.415 -10.049 1.00 59.69 102 ILE A O 1
ATOM 784 N N . LYS A 1 103 ? 20.852 2.021 -9.018 1.00 67.12 103 LYS A N 1
ATOM 785 C CA . LYS A 1 103 ? 21.003 0.954 -10.015 1.00 67.12 103 LYS A CA 1
ATOM 786 C C . LYS A 1 103 ? 20.429 1.369 -11.359 1.00 67.12 103 LYS A C 1
ATOM 788 O O . LYS A 1 103 ? 21.120 1.251 -12.366 1.00 67.12 103 LYS A O 1
ATOM 793 N N . ILE A 1 104 ? 19.228 1.940 -11.382 1.00 66.62 104 ILE A N 1
ATOM 794 C CA . ILE A 1 104 ? 18.617 2.395 -12.627 1.00 66.62 104 ILE A CA 1
ATOM 795 C C . ILE A 1 104 ? 19.394 3.571 -13.241 1.00 66.62 104 ILE A C 1
ATOM 797 O O . ILE A 1 104 ? 19.510 3.641 -14.460 1.00 66.62 104 ILE A O 1
ATOM 801 N N . ALA A 1 105 ? 20.029 4.436 -12.445 1.00 65.31 105 ALA A N 1
ATOM 802 C CA . ALA A 1 105 ? 20.906 5.481 -12.973 1.00 65.31 105 ALA A CA 1
ATOM 803 C C . ALA A 1 105 ? 22.135 4.919 -13.704 1.00 65.31 105 ALA A C 1
ATOM 805 O O . ALA A 1 105 ? 22.466 5.385 -14.796 1.00 65.31 105 ALA A O 1
ATOM 806 N N . SER A 1 106 ? 22.776 3.892 -13.135 1.00 66.25 106 SER A N 1
ATOM 807 C CA . SER A 1 106 ? 23.861 3.161 -13.804 1.00 66.25 106 SER A CA 1
ATOM 808 C C . SER A 1 106 ? 23.374 2.517 -15.105 1.00 66.25 106 SER A C 1
ATOM 810 O O . SER A 1 106 ? 24.052 2.603 -16.131 1.00 66.25 106 SER A O 1
ATOM 812 N N . LYS A 1 107 ? 22.157 1.955 -15.085 1.00 67.06 107 LYS A N 1
ATOM 813 C CA . LYS A 1 107 ? 21.523 1.382 -16.270 1.00 67.06 107 LYS A CA 1
ATOM 814 C C . LYS A 1 107 ? 21.245 2.450 -17.349 1.00 67.06 107 LYS A C 1
ATOM 816 O O . LYS A 1 107 ? 21.640 2.297 -18.501 1.00 67.06 107 LYS A O 1
ATOM 821 N N . ARG A 1 108 ? 20.680 3.605 -16.983 1.00 69.19 108 ARG A N 1
ATOM 822 C CA . ARG A 1 108 ? 20.381 4.703 -17.920 1.00 69.19 108 ARG A CA 1
ATOM 823 C C . ARG A 1 108 ? 21.622 5.178 -18.667 1.00 69.19 108 ARG A C 1
ATOM 825 O O . ARG A 1 108 ? 21.540 5.373 -19.871 1.00 69.19 108 ARG A O 1
ATOM 832 N N . LYS A 1 109 ? 22.761 5.346 -17.985 1.00 71.56 109 LYS A N 1
ATOM 833 C CA . LYS A 1 109 ? 24.003 5.790 -18.640 1.00 71.56 109 LYS A CA 1
ATOM 834 C C . LYS A 1 109 ? 24.379 4.866 -19.807 1.00 71.56 109 LYS A C 1
ATOM 836 O O . LYS A 1 109 ? 24.571 5.347 -20.916 1.00 71.56 109 LYS A O 1
ATOM 841 N N . LYS A 1 110 ? 24.384 3.550 -19.577 1.00 69.31 110 LYS A N 1
ATOM 842 C CA . LYS A 1 110 ? 24.678 2.557 -20.623 1.00 69.31 110 LYS A CA 1
ATOM 843 C C . LYS A 1 110 ? 23.598 2.512 -21.717 1.00 69.31 110 LYS A C 1
ATOM 845 O O . LYS A 1 110 ? 23.934 2.345 -22.884 1.00 69.31 110 LYS A O 1
ATOM 850 N N . ALA A 1 111 ? 22.314 2.689 -21.375 1.00 66.69 111 ALA A N 1
ATOM 851 C CA . ALA A 1 111 ? 21.249 2.813 -22.383 1.00 66.69 111 ALA A CA 1
ATOM 852 C C . ALA A 1 111 ? 21.463 4.030 -23.297 1.00 66.69 111 ALA A C 1
ATOM 854 O O . ALA A 1 111 ? 21.322 3.905 -24.509 1.00 66.69 111 ALA A O 1
ATOM 855 N N . MET A 1 112 ? 21.845 5.180 -22.732 1.00 67.56 112 MET A N 1
ATOM 856 C CA . MET A 1 112 ? 22.140 6.395 -23.500 1.00 67.56 112 MET A CA 1
ATOM 857 C C . MET A 1 112 ? 23.361 6.211 -24.410 1.00 67.56 112 MET A C 1
ATOM 859 O O . MET A 1 112 ? 23.300 6.577 -25.577 1.00 67.56 112 MET A O 1
ATOM 863 N N . GLU A 1 113 ? 24.430 5.574 -23.922 1.00 71.19 113 GLU A N 1
ATOM 864 C CA . GLU A 1 113 ? 25.611 5.242 -24.738 1.00 71.19 113 GLU A CA 1
ATOM 865 C C . GLU A 1 113 ? 25.246 4.342 -25.935 1.00 71.19 113 GLU A C 1
ATOM 867 O O . GLU A 1 113 ? 25.703 4.566 -27.057 1.00 71.19 113 GLU A O 1
ATOM 872 N N . LEU A 1 114 ? 24.383 3.339 -25.725 1.00 64.94 114 LEU A N 1
ATOM 873 C CA . LEU A 1 114 ? 23.863 2.494 -26.807 1.00 64.94 114 LEU A CA 1
ATOM 874 C C . LEU A 1 114 ? 23.006 3.295 -27.790 1.00 64.94 114 LEU A C 1
ATOM 876 O O . LEU A 1 114 ? 23.141 3.136 -29.003 1.00 64.94 114 LEU A O 1
ATOM 880 N N . PHE A 1 115 ? 22.143 4.166 -27.279 1.00 65.25 115 PHE A N 1
ATOM 881 C CA . PHE A 1 115 ? 21.284 5.007 -28.095 1.00 65.25 115 PHE A CA 1
ATOM 882 C C . PHE A 1 115 ? 22.094 5.938 -29.013 1.00 65.25 115 PHE A C 1
ATOM 884 O O . PHE A 1 115 ? 21.861 5.971 -30.223 1.00 65.25 115 PHE A O 1
ATOM 891 N N . GLU A 1 116 ? 23.093 6.635 -28.465 1.00 68.62 116 GLU A N 1
ATOM 892 C CA . GLU A 1 116 ? 23.999 7.516 -29.214 1.00 68.62 116 GLU A CA 1
ATOM 893 C C . GLU A 1 116 ? 24.803 6.748 -30.270 1.00 68.62 116 GLU A C 1
ATOM 895 O O . GLU A 1 116 ? 24.917 7.194 -31.415 1.00 68.62 116 GLU A O 1
ATOM 900 N N . LYS A 1 117 ? 25.305 5.558 -29.913 1.00 72.00 117 LYS A N 1
ATOM 901 C CA . LYS A 1 117 ? 26.050 4.682 -30.825 1.00 72.00 117 LYS A CA 1
ATOM 902 C C . LYS A 1 117 ? 25.209 4.224 -32.017 1.00 72.00 117 LYS A C 1
ATOM 904 O O . LYS A 1 117 ? 25.742 4.070 -33.115 1.00 72.00 117 LYS A O 1
ATOM 909 N N . HIS A 1 118 ? 23.916 3.985 -31.807 1.00 65.44 118 HIS A N 1
ATOM 910 C CA . HIS A 1 118 ? 23.062 3.324 -32.791 1.00 65.44 118 HIS A CA 1
ATOM 911 C C . HIS A 1 118 ? 22.052 4.245 -33.490 1.00 65.44 118 HIS A C 1
ATOM 913 O O . HIS A 1 118 ? 21.407 3.789 -34.431 1.00 65.44 118 HIS A O 1
ATOM 919 N N . LYS A 1 119 ? 21.938 5.527 -33.105 1.00 60.56 119 LYS A N 1
ATOM 920 C CA . LYS A 1 119 ? 21.095 6.549 -33.767 1.00 60.56 119 LYS A CA 1
ATOM 921 C C . LYS A 1 119 ? 19.712 6.017 -34.182 1.00 60.56 119 LYS A C 1
ATOM 923 O O . LYS A 1 119 ? 19.335 6.133 -35.343 1.00 60.56 119 LYS A O 1
ATOM 928 N N . TYR A 1 120 ? 18.979 5.415 -33.244 1.00 55.31 120 TYR A N 1
ATOM 929 C CA . TYR A 1 120 ? 17.650 4.802 -33.443 1.00 55.31 120 TYR A CA 1
ATOM 930 C C . TYR A 1 120 ? 17.592 3.468 -34.208 1.00 55.31 120 TYR A C 1
ATOM 932 O O . TYR A 1 120 ? 16.542 2.827 -34.211 1.00 55.31 120 TYR A O 1
ATOM 940 N N . ASN A 1 121 ? 18.698 2.971 -34.766 1.00 56.06 121 ASN A N 1
ATOM 941 C CA . ASN A 1 121 ? 18.780 1.596 -35.266 1.00 56.06 121 ASN A CA 1
ATOM 942 C C . ASN A 1 121 ? 19.060 0.646 -34.102 1.00 56.06 121 ASN A C 1
ATOM 944 O O . ASN A 1 121 ? 20.173 0.137 -33.944 1.00 56.06 121 ASN A O 1
ATOM 948 N N . LEU A 1 122 ? 18.047 0.446 -33.255 1.00 58.94 122 LEU A N 1
ATOM 949 C CA . LEU A 1 122 ? 18.128 -0.506 -32.155 1.00 58.94 122 LEU A CA 1
ATOM 950 C C . LEU A 1 122 ? 18.569 -1.876 -32.693 1.00 58.94 122 LEU A C 1
ATOM 952 O O . LEU A 1 122 ? 18.077 -2.301 -33.745 1.00 58.94 122 LEU A O 1
ATOM 956 N N . PRO A 1 123 ? 19.486 -2.579 -32.004 1.00 59.62 123 PRO A N 1
ATOM 957 C CA . PRO A 1 123 ? 19.886 -3.913 -32.418 1.00 59.62 123 PRO A CA 1
ATOM 958 C C . PRO A 1 123 ? 18.649 -4.791 -32.624 1.00 59.62 123 PRO A C 1
ATOM 960 O O . PRO A 1 123 ? 17.788 -4.862 -31.746 1.00 59.62 123 PRO A O 1
ATOM 963 N N . LYS A 1 124 ? 18.576 -5.504 -33.757 1.00 60.56 124 LYS A N 1
ATOM 964 C CA . LYS A 1 124 ? 17.514 -6.500 -34.008 1.00 60.56 124 LYS A CA 1
ATOM 965 C C . LYS A 1 124 ? 17.457 -7.586 -32.920 1.00 60.56 124 LYS A C 1
ATOM 967 O O . LYS A 1 124 ? 16.456 -8.277 -32.810 1.00 60.56 124 LYS A O 1
ATOM 972 N N . SER A 1 125 ? 18.529 -7.725 -32.138 1.00 63.66 125 SER A N 1
ATOM 973 C CA . SER A 1 125 ? 18.675 -8.645 -31.013 1.00 63.66 125 SER A CA 1
ATOM 974 C C . SER A 1 125 ? 18.050 -8.159 -29.701 1.00 63.66 125 SER A C 1
ATOM 976 O O . SER A 1 125 ? 18.084 -8.907 -28.725 1.00 63.66 125 SER A O 1
ATOM 978 N N . LEU A 1 126 ? 17.501 -6.938 -29.621 1.00 59.94 126 LEU A N 1
ATOM 979 C CA . LEU A 1 126 ? 16.824 -6.523 -28.393 1.00 59.94 126 LEU A CA 1
ATOM 980 C C . LEU A 1 126 ? 15.585 -7.396 -28.159 1.00 59.94 126 LEU A C 1
ATOM 982 O O . LEU A 1 126 ? 14.756 -7.503 -29.068 1.00 59.94 126 LEU A O 1
ATOM 986 N N . PRO A 1 127 ? 15.399 -7.936 -26.940 1.00 64.25 127 PRO A N 1
ATOM 987 C CA . PRO A 1 127 ? 14.183 -8.651 -26.587 1.00 64.25 127 PRO A CA 1
ATOM 988 C C . PRO A 1 127 ? 12.947 -7.815 -26.924 1.00 64.25 127 PRO A C 1
ATOM 990 O O . PRO A 1 127 ? 12.947 -6.584 -26.767 1.00 64.25 127 PRO A O 1
ATOM 993 N N . GLU A 1 128 ? 11.905 -8.487 -27.405 1.00 73.44 128 GLU A N 1
ATOM 994 C CA . GLU A 1 128 ? 10.578 -7.906 -27.587 1.00 73.44 128 GLU A CA 1
ATOM 995 C C . GLU A 1 128 ? 10.097 -7.295 -26.261 1.00 73.44 128 GLU A C 1
ATOM 997 O O . GLU A 1 128 ? 10.269 -7.903 -25.200 1.00 73.44 128 GLU A O 1
ATOM 1002 N N . ILE A 1 129 ? 9.506 -6.092 -26.300 1.00 74.62 129 ILE A N 1
ATOM 1003 C CA . ILE A 1 129 ? 8.831 -5.572 -25.108 1.00 74.62 129 ILE A CA 1
ATOM 1004 C C . ILE A 1 129 ? 7.586 -6.423 -24.890 1.00 74.62 129 ILE A C 1
ATOM 1006 O O . ILE A 1 129 ? 6.689 -6.440 -25.729 1.00 74.62 129 ILE A O 1
ATOM 1010 N N . ARG A 1 130 ? 7.514 -7.075 -23.733 1.00 80.75 130 ARG A N 1
ATOM 1011 C CA . ARG A 1 130 ? 6.297 -7.722 -23.252 1.00 80.75 130 ARG A CA 1
ATOM 1012 C C . ARG A 1 130 ? 5.777 -6.949 -22.052 1.00 80.75 130 ARG A C 1
ATOM 1014 O O . ARG A 1 130 ? 6.554 -6.555 -21.182 1.00 80.75 130 ARG A O 1
ATOM 1021 N N . SER A 1 131 ? 4.471 -6.708 -22.028 1.00 81.75 131 SER A N 1
ATOM 1022 C CA . SER A 1 131 ? 3.809 -6.109 -20.873 1.00 81.75 131 SER A CA 1
ATOM 1023 C C . SER A 1 131 ? 3.775 -7.108 -19.726 1.00 81.75 131 SER A C 1
ATOM 1025 O O . SER A 1 131 ? 3.451 -8.278 -19.938 1.00 81.75 131 SER A O 1
ATOM 1027 N N . VAL A 1 132 ? 4.038 -6.636 -18.512 1.00 85.44 132 VAL A N 1
ATOM 1028 C CA . VAL A 1 132 ? 3.774 -7.418 -17.305 1.00 85.44 132 VAL A CA 1
ATOM 1029 C C . VAL A 1 132 ? 2.267 -7.602 -17.180 1.00 85.44 132 VAL A C 1
ATOM 1031 O O . VAL A 1 132 ? 1.499 -6.645 -17.283 1.00 85.44 132 VAL A O 1
ATOM 1034 N N . LYS A 1 133 ? 1.829 -8.842 -16.979 1.00 90.81 133 LYS A N 1
ATOM 1035 C CA . LYS A 1 133 ? 0.413 -9.152 -16.813 1.00 90.81 133 LYS A CA 1
ATOM 1036 C C . LYS A 1 133 ? -0.039 -8.704 -15.426 1.00 90.81 133 LYS A C 1
ATOM 1038 O O . LYS A 1 133 ? 0.450 -9.205 -14.413 1.00 90.81 133 LYS A O 1
ATOM 1043 N N . ILE A 1 134 ? -0.996 -7.784 -15.391 1.00 91.00 134 ILE A N 1
ATOM 1044 C CA . ILE A 1 134 ? -1.648 -7.339 -14.159 1.00 91.00 134 ILE A CA 1
ATOM 1045 C C . ILE A 1 134 ? -3.001 -8.031 -14.044 1.00 91.00 134 ILE A C 1
ATOM 1047 O O . ILE A 1 134 ? -3.815 -7.974 -14.964 1.00 91.00 134 ILE A O 1
ATOM 1051 N N . ILE A 1 135 ? -3.240 -8.678 -12.908 1.00 94.19 135 ILE A N 1
ATOM 1052 C CA . ILE A 1 135 ? -4.521 -9.296 -12.570 1.00 94.19 135 ILE A CA 1
ATOM 1053 C C . ILE A 1 135 ? -5.155 -8.487 -11.448 1.00 94.19 135 ILE A C 1
ATOM 1055 O O . ILE A 1 135 ? -4.749 -8.599 -10.291 1.00 94.19 135 ILE A O 1
ATOM 1059 N N . ASP A 1 136 ? -6.168 -7.701 -11.793 1.00 94.56 136 ASP A N 1
ATOM 1060 C CA . ASP A 1 136 ? -6.951 -6.956 -10.815 1.00 94.56 136 ASP A CA 1
ATOM 1061 C C . ASP A 1 136 ? -8.129 -7.794 -10.327 1.00 94.56 136 ASP A C 1
ATOM 1063 O O . ASP A 1 136 ? -8.880 -8.386 -11.102 1.00 94.56 136 ASP A O 1
ATOM 1067 N N . SER A 1 137 ? -8.299 -7.831 -9.011 1.00 96.44 137 SER A N 1
ATOM 1068 C CA . SER A 1 137 ? -9.422 -8.495 -8.357 1.00 96.44 137 SER A CA 1
ATOM 1069 C C . SER A 1 137 ? -9.935 -7.634 -7.212 1.00 96.44 137 SER A C 1
ATOM 1071 O O . SER A 1 137 ? -9.161 -6.963 -6.533 1.00 96.44 137 SER A O 1
ATOM 1073 N N . GLY A 1 138 ? -11.250 -7.622 -6.994 1.00 96.69 138 GLY A N 1
ATOM 1074 C CA . GLY A 1 138 ? -11.814 -7.008 -5.794 1.00 96.69 138 GLY A CA 1
ATOM 1075 C C . GLY A 1 138 ? -11.440 -7.806 -4.546 1.00 96.69 138 GLY A C 1
ATOM 1076 O O . GLY A 1 138 ? -11.223 -9.016 -4.625 1.00 96.69 138 GLY A O 1
ATOM 1077 N N . ILE A 1 139 ? -11.398 -7.141 -3.391 1.00 96.88 139 ILE A N 1
ATOM 1078 C CA . ILE A 1 139 ? -11.162 -7.814 -2.111 1.00 96.88 139 ILE A CA 1
ATOM 1079 C C . ILE A 1 139 ? -12.145 -8.992 -1.901 1.00 96.88 139 ILE A C 1
ATOM 1081 O O . ILE A 1 139 ? -13.365 -8.804 -1.991 1.00 96.88 139 ILE A O 1
ATOM 1085 N N . PRO A 1 140 ? -11.647 -10.218 -1.640 1.00 96.75 140 PRO A N 1
ATOM 1086 C CA . PRO A 1 140 ? -12.494 -11.372 -1.361 1.00 96.75 140 PRO A CA 1
ATOM 1087 C C . PRO A 1 140 ? -13.439 -11.139 -0.178 1.00 96.75 140 PRO A C 1
ATOM 1089 O O . PRO A 1 140 ? -13.046 -10.571 0.837 1.00 96.75 140 PRO A O 1
ATOM 1092 N N . ARG A 1 141 ? -14.677 -11.647 -0.266 1.00 97.12 141 ARG A N 1
ATOM 1093 C CA . ARG A 1 141 ? -15.718 -11.424 0.761 1.00 97.12 141 ARG A CA 1
ATOM 1094 C C . ARG A 1 141 ? -15.308 -11.856 2.171 1.00 97.12 141 ARG A C 1
ATOM 1096 O O . ARG A 1 141 ? -15.687 -11.194 3.123 1.00 97.12 141 ARG A O 1
ATOM 1103 N N . HIS A 1 142 ? -14.533 -12.932 2.297 1.00 97.12 142 HIS A N 1
ATOM 1104 C CA . HIS A 1 142 ? -14.071 -13.442 3.593 1.00 97.12 142 HIS A CA 1
ATOM 1105 C C . HIS A 1 142 ? -12.992 -12.561 4.251 1.00 97.12 142 HIS A C 1
ATOM 1107 O O . HIS A 1 142 ? -12.627 -12.811 5.391 1.00 97.12 142 HIS A O 1
ATOM 1113 N N . LEU A 1 143 ? -12.486 -11.540 3.547 1.00 97.69 143 LEU A N 1
ATOM 1114 C CA . LEU A 1 143 ? -11.548 -10.540 4.069 1.00 97.69 143 LEU A CA 1
ATOM 1115 C C . LEU A 1 143 ? -12.244 -9.217 4.427 1.00 97.69 143 LEU A C 1
ATOM 1117 O O . LEU A 1 143 ? -11.571 -8.222 4.706 1.00 97.69 143 LEU A O 1
ATOM 1121 N N . ILE A 1 144 ? -13.579 -9.180 4.353 1.00 98.38 144 ILE A N 1
ATOM 1122 C CA . ILE A 1 144 ? -14.395 -8.007 4.654 1.00 98.38 144 ILE A CA 1
ATOM 1123 C C . ILE A 1 144 ? -15.160 -8.267 5.946 1.00 98.38 144 ILE A C 1
ATOM 1125 O O . ILE A 1 144 ? -15.993 -9.168 6.020 1.00 98.38 144 ILE A O 1
ATOM 1129 N N . TYR A 1 145 ? -14.928 -7.410 6.927 1.00 98.38 145 TYR A N 1
ATOM 1130 C CA . TYR A 1 145 ? -15.641 -7.379 8.195 1.00 98.38 145 TYR A CA 1
ATOM 1131 C C . TYR A 1 145 ? -16.461 -6.093 8.292 1.00 98.38 145 TYR A C 1
ATOM 1133 O O . TYR A 1 145 ? -16.301 -5.167 7.492 1.00 98.38 145 TYR A O 1
ATOM 1141 N N . SER A 1 146 ? -17.386 -6.019 9.244 1.00 97.56 146 SER A N 1
ATOM 1142 C CA . SER A 1 146 ? -18.207 -4.826 9.461 1.00 97.56 146 SER A CA 1
ATOM 1143 C C . SER A 1 146 ? -18.495 -4.633 10.942 1.00 97.56 146 SER A C 1
ATOM 1145 O O . SER A 1 146 ? -18.789 -5.600 11.641 1.00 97.56 146 SER A O 1
ATOM 1147 N N . GLY A 1 147 ? -18.429 -3.384 11.395 1.00 97.00 147 GLY A N 1
ATOM 1148 C CA . GLY A 1 147 ? -18.678 -2.989 12.778 1.00 97.00 147 GLY A CA 1
ATOM 1149 C C . GLY A 1 147 ? -17.435 -2.436 13.467 1.00 97.00 147 GLY A C 1
ATOM 1150 O O . GLY A 1 147 ? -16.381 -2.270 12.856 1.00 97.00 147 GLY A O 1
ATOM 1151 N N . CYS A 1 148 ? -17.570 -2.162 14.766 1.00 96.94 148 CYS A N 1
ATOM 1152 C CA . CYS A 1 148 ? -16.505 -1.591 15.581 1.00 96.94 148 CYS A CA 1
ATOM 1153 C C . CYS A 1 148 ? -15.229 -2.438 15.490 1.00 96.94 148 CYS A C 1
ATOM 1155 O O . CYS A 1 148 ? -15.238 -3.642 15.762 1.00 96.94 148 CYS A O 1
ATOM 1157 N N . PHE A 1 149 ? -14.107 -1.797 15.160 1.00 97.25 149 PHE A N 1
ATOM 1158 C CA . PHE A 1 149 ? -12.842 -2.502 14.953 1.00 97.25 149 PHE A CA 1
ATOM 1159 C C . PHE A 1 149 ? -12.392 -3.296 16.184 1.00 97.25 149 PHE A C 1
ATOM 1161 O O . PHE A 1 149 ? -11.756 -4.330 16.038 1.00 97.25 149 PHE A O 1
ATOM 1168 N N . MET A 1 150 ? -12.720 -2.846 17.397 1.00 96.00 150 MET A N 1
ATOM 1169 C CA . MET A 1 150 ? -12.362 -3.570 18.619 1.00 96.00 150 MET A CA 1
ATOM 1170 C C . MET A 1 150 ? -13.058 -4.925 18.705 1.00 96.00 150 MET A C 1
ATOM 1172 O O . MET A 1 150 ? -12.414 -5.925 19.025 1.00 96.00 150 MET A O 1
ATOM 1176 N N . ASP A 1 151 ? -14.347 -4.962 18.386 1.00 96.50 151 ASP A N 1
ATOM 1177 C CA . ASP A 1 151 ? -15.151 -6.180 18.454 1.00 96.50 151 ASP A CA 1
ATOM 1178 C C . ASP A 1 151 ? -14.728 -7.136 17.337 1.00 96.50 151 ASP A C 1
ATOM 1180 O O . ASP A 1 151 ? -14.485 -8.317 17.578 1.00 96.50 151 ASP A O 1
ATOM 1184 N N . VAL A 1 152 ? -14.516 -6.602 16.130 1.00 97.81 152 VAL A N 1
ATOM 1185 C CA . VAL A 1 152 ? -14.029 -7.372 14.979 1.00 97.81 152 VAL A CA 1
ATOM 1186 C C . VAL A 1 152 ? -12.649 -7.969 15.258 1.00 97.81 152 VAL A C 1
ATOM 1188 O O . VAL A 1 152 ? -12.453 -9.169 15.083 1.00 97.81 152 VAL A O 1
ATOM 1191 N N . LEU A 1 153 ? -11.690 -7.157 15.716 1.00 96.44 153 LEU A N 1
ATOM 1192 C CA . LEU A 1 153 ? -10.320 -7.612 15.957 1.00 96.44 153 LEU A CA 1
ATOM 1193 C C . LEU A 1 153 ? -10.212 -8.588 17.123 1.00 96.44 153 LEU A C 1
ATOM 1195 O O . LEU A 1 153 ? -9.355 -9.463 17.080 1.00 96.44 153 LEU A O 1
ATOM 1199 N N . SER A 1 154 ? -11.040 -8.442 18.159 1.00 93.06 154 SER A N 1
ATOM 1200 C CA . SER A 1 154 ? -11.050 -9.385 19.282 1.00 93.06 154 SER A CA 1
ATOM 1201 C C . SER A 1 154 ? -11.722 -10.709 18.916 1.00 93.06 154 SER A C 1
ATOM 1203 O O . SER A 1 154 ? -11.227 -11.760 19.313 1.00 93.06 154 SER A O 1
ATOM 1205 N N . THR A 1 155 ? -12.787 -10.671 18.111 1.00 96.44 155 THR A N 1
ATOM 1206 C CA . THR A 1 155 ? -13.549 -11.863 17.703 1.00 96.44 155 THR A CA 1
ATOM 1207 C C . THR A 1 155 ? -12.835 -12.670 16.619 1.00 96.44 155 THR A C 1
ATOM 1209 O O . THR A 1 155 ? -12.753 -13.890 16.712 1.00 96.44 155 THR A O 1
ATOM 1212 N N . HIS A 1 156 ? -12.276 -12.002 15.607 1.00 97.06 156 HIS A N 1
ATOM 1213 C CA . HIS A 1 156 ? -11.696 -12.635 14.412 1.00 97.06 156 HIS A CA 1
ATOM 1214 C C . HIS A 1 156 ? -10.170 -12.561 14.374 1.00 97.06 156 HIS A C 1
ATOM 1216 O O . HIS A 1 156 ? -9.558 -12.606 13.308 1.00 97.06 156 HIS A O 1
ATOM 1222 N N . ARG A 1 157 ? -9.528 -12.408 15.534 1.00 95.25 157 ARG A N 1
ATOM 1223 C CA . ARG A 1 157 ? -8.096 -12.109 15.645 1.00 95.25 157 ARG A CA 1
ATOM 1224 C C . ARG A 1 157 ? -7.206 -13.016 14.791 1.00 95.25 157 ARG A C 1
ATOM 1226 O O . ARG A 1 157 ? -6.367 -12.524 14.037 1.00 95.25 157 ARG A O 1
ATOM 1233 N N . GLU A 1 158 ? -7.360 -14.329 14.943 1.00 95.38 158 GLU A N 1
ATOM 1234 C CA . GLU A 1 158 ? -6.513 -15.325 14.276 1.00 95.38 158 GLU A CA 1
ATOM 1235 C C . GLU A 1 158 ? -6.756 -15.350 12.764 1.00 95.38 158 GLU A C 1
ATOM 1237 O O . GLU A 1 158 ? -5.804 -15.361 11.984 1.00 95.38 158 GLU A O 1
ATOM 1242 N N . GLU A 1 159 ? -8.022 -15.265 12.350 1.00 96.94 159 GLU A N 1
ATOM 1243 C CA . GLU A 1 159 ? -8.428 -15.192 10.944 1.00 96.94 159 GLU A CA 1
ATOM 1244 C C . GLU A 1 159 ? -7.876 -13.934 10.267 1.00 96.94 159 GLU A C 1
ATOM 1246 O O . GLU A 1 159 ? -7.324 -14.007 9.166 1.00 96.94 159 GLU A O 1
ATOM 1251 N N . ILE A 1 160 ? -7.966 -12.784 10.941 1.00 97.25 160 ILE A N 1
ATOM 1252 C CA . ILE A 1 160 ? -7.446 -11.504 10.454 1.00 97.25 160 ILE A CA 1
ATOM 1253 C C . ILE A 1 160 ? -5.928 -11.563 10.339 1.00 97.25 160 ILE A C 1
ATOM 1255 O O . ILE A 1 160 ? -5.376 -11.160 9.316 1.00 97.25 160 ILE A O 1
ATOM 1259 N N . TRP A 1 161 ? -5.236 -12.109 11.338 1.00 95.12 161 TRP A N 1
ATOM 1260 C CA . TRP A 1 161 ? -3.786 -12.273 11.270 1.00 95.12 161 TRP A CA 1
ATOM 1261 C C . TRP A 1 161 ? -3.372 -13.171 10.097 1.00 95.12 161 TRP A C 1
ATOM 1263 O O . TRP A 1 161 ? -2.519 -12.791 9.293 1.00 95.12 161 TRP A O 1
ATOM 1273 N N . ALA A 1 162 ? -4.003 -14.340 9.953 1.00 95.25 162 ALA A N 1
ATOM 1274 C CA . ALA A 1 162 ? -3.738 -15.264 8.853 1.00 95.25 162 ALA A CA 1
ATOM 1275 C C . ALA A 1 162 ? -4.025 -14.622 7.485 1.00 95.25 162 ALA A C 1
ATOM 1277 O O . ALA A 1 162 ? -3.244 -14.778 6.541 1.00 95.25 162 ALA A O 1
ATOM 1278 N N . SER A 1 163 ? -5.102 -13.844 7.389 1.00 97.25 163 SER A N 1
ATOM 1279 C CA . SER A 1 163 ? -5.485 -13.082 6.200 1.00 97.25 163 SER A CA 1
ATOM 1280 C C . SER A 1 163 ? -4.456 -12.016 5.833 1.00 97.25 163 SER A C 1
ATOM 1282 O O . SER A 1 163 ? -4.032 -11.935 4.681 1.00 97.25 163 SER A O 1
ATOM 1284 N N . LEU A 1 164 ? -3.969 -11.250 6.810 1.00 95.75 164 LEU A N 1
ATOM 1285 C CA . LEU A 1 164 ? -2.926 -10.249 6.594 1.00 95.75 164 LEU A CA 1
ATOM 1286 C C . LEU A 1 164 ? -1.597 -10.876 6.153 1.00 95.75 164 LEU A C 1
ATOM 1288 O O . LEU A 1 164 ? -0.888 -10.292 5.341 1.00 95.75 164 LEU A O 1
ATOM 1292 N N . VAL A 1 165 ? -1.254 -12.073 6.634 1.00 93.75 165 VAL A N 1
ATOM 1293 C CA . VAL A 1 165 ? -0.040 -12.782 6.191 1.00 93.75 165 VAL A CA 1
ATOM 1294 C C . VAL A 1 165 ? -0.193 -13.350 4.776 1.00 93.75 165 VAL A C 1
ATOM 1296 O O . VAL A 1 165 ? 0.740 -13.278 3.977 1.00 93.75 165 VAL A O 1
ATOM 1299 N N . SER A 1 166 ? -1.349 -13.928 4.453 1.00 94.25 166 SER A N 1
ATOM 1300 C CA . SER A 1 166 ? -1.580 -14.623 3.178 1.00 94.25 166 SER A CA 1
ATOM 1301 C C . SER A 1 166 ? -1.942 -13.665 2.038 1.00 94.25 166 SER A C 1
ATOM 1303 O O . SER A 1 166 ? -1.299 -13.670 0.981 1.00 94.25 166 SER A O 1
ATOM 1305 N N . HIS A 1 167 ? -2.928 -12.802 2.271 1.00 95.94 167 HIS A N 1
ATOM 1306 C CA . HIS A 1 167 ? -3.502 -11.878 1.293 1.00 95.94 167 HIS A CA 1
ATOM 1307 C C . HIS A 1 167 ? -2.928 -10.466 1.406 1.00 95.94 167 HIS A C 1
ATOM 1309 O O . HIS A 1 167 ? -2.983 -9.705 0.444 1.00 95.94 167 HIS A O 1
ATOM 1315 N N . GLY A 1 168 ? -2.322 -10.122 2.544 1.00 96.25 168 GLY A N 1
ATOM 1316 C CA . GLY A 1 168 ? -1.711 -8.810 2.746 1.00 96.25 168 GLY A CA 1
ATOM 1317 C C . GLY A 1 168 ? -2.698 -7.718 3.125 1.00 96.25 168 GLY A C 1
ATOM 1318 O O . GLY A 1 168 ? -2.264 -6.583 3.297 1.00 96.25 168 GLY A O 1
ATOM 1319 N N . VAL A 1 169 ? -3.996 -8.023 3.234 1.00 98.06 169 VAL A N 1
ATOM 1320 C CA . VAL A 1 169 ? -5.035 -7.013 3.449 1.00 98.06 169 VAL A CA 1
ATOM 1321 C C . VAL A 1 169 ? -6.293 -7.576 4.104 1.00 98.06 169 VAL A C 1
ATOM 1323 O O . VAL A 1 169 ? -6.672 -8.718 3.851 1.00 98.06 169 VAL A O 1
ATOM 1326 N N . VAL A 1 170 ? -6.946 -6.742 4.911 1.00 98.50 170 VAL A N 1
ATOM 1327 C CA . VAL A 1 170 ? -8.297 -6.925 5.455 1.00 98.50 170 VAL A CA 1
ATOM 1328 C C . VAL A 1 170 ? -9.006 -5.568 5.442 1.00 98.50 170 VAL A C 1
ATOM 1330 O O . VAL A 1 170 ? -8.391 -4.550 5.761 1.00 98.50 170 VAL A O 1
ATOM 1333 N N . LEU A 1 171 ? -10.297 -5.554 5.105 1.00 98.56 171 LEU A N 1
ATOM 1334 C CA . LEU A 1 171 ? -11.163 -4.377 5.217 1.00 98.56 171 LEU A CA 1
ATOM 1335 C C . LEU A 1 171 ? -12.123 -4.560 6.394 1.00 98.56 171 LEU A C 1
ATOM 1337 O O . LEU A 1 171 ? -12.838 -5.556 6.464 1.00 98.56 171 LEU A O 1
ATOM 1341 N N . ILE A 1 172 ? -12.190 -3.573 7.278 1.00 98.50 172 ILE A N 1
ATOM 1342 C CA . ILE A 1 172 ? -13.205 -3.465 8.322 1.00 98.50 172 ILE A CA 1
ATOM 1343 C C . ILE A 1 172 ? -14.068 -2.255 7.973 1.00 98.50 172 ILE A C 1
ATOM 1345 O O . ILE A 1 172 ? -13.611 -1.115 8.047 1.00 98.50 172 ILE A O 1
ATOM 1349 N N . LYS A 1 173 ? -15.308 -2.504 7.558 1.00 97.75 173 LYS A N 1
ATOM 1350 C CA . LYS A 1 173 ? -16.267 -1.439 7.266 1.00 97.75 173 LYS A CA 1
ATOM 1351 C C . LYS A 1 173 ? -16.832 -0.851 8.543 1.00 97.75 173 LYS A C 1
ATOM 1353 O O . LYS A 1 173 ? -17.095 -1.610 9.480 1.00 97.75 173 LYS A O 1
ATOM 1358 N N . ASN A 1 174 ? -17.081 0.456 8.564 1.00 96.00 174 ASN A N 1
ATOM 1359 C CA . ASN A 1 174 ? -17.609 1.140 9.749 1.00 96.00 174 ASN A CA 1
ATOM 1360 C C . ASN A 1 174 ? -16.775 0.850 11.011 1.00 96.00 174 ASN A C 1
ATOM 1362 O O . ASN A 1 174 ? -17.300 0.693 12.116 1.00 96.00 174 ASN A O 1
ATOM 1366 N N . ALA A 1 175 ? -15.457 0.735 10.825 1.00 97.75 175 ALA A N 1
ATOM 1367 C CA . ALA A 1 175 ? -14.517 0.353 11.870 1.00 97.75 175 ALA A CA 1
ATOM 1368 C C . ALA A 1 175 ? -14.506 1.377 13.008 1.00 97.75 175 ALA A C 1
ATOM 1370 O O . ALA A 1 175 ? -14.388 1.011 14.180 1.00 97.75 175 ALA A O 1
ATOM 1371 N N . LEU A 1 176 ? -14.631 2.657 12.655 1.00 96.69 176 LEU A N 1
ATOM 1372 C CA . LEU A 1 176 ? -14.654 3.788 13.570 1.00 96.69 176 LEU A CA 1
ATOM 1373 C C . LEU A 1 176 ? -15.889 4.650 13.307 1.00 96.69 176 LEU A C 1
ATOM 1375 O O . LEU A 1 176 ? -16.016 5.246 12.248 1.00 96.69 176 LEU A O 1
ATOM 1379 N N . SER A 1 177 ? -16.761 4.787 14.302 1.00 92.25 177 SER A N 1
ATOM 1380 C CA . SER A 1 177 ? -17.864 5.750 14.268 1.00 92.25 177 SER A CA 1
ATOM 1381 C C . SER A 1 177 ? -17.492 7.026 15.024 1.00 92.25 177 SER A C 1
ATOM 1383 O O . SER A 1 177 ? -16.939 6.946 16.125 1.00 92.25 177 SER A O 1
ATOM 1385 N N . GLY A 1 178 ? -17.853 8.195 14.487 1.00 87.75 178 GLY A N 1
ATOM 1386 C CA . GLY A 1 178 ? -17.728 9.469 15.204 1.00 87.75 178 GLY A CA 1
ATOM 1387 C C . GLY A 1 178 ? -16.280 9.902 15.441 1.00 87.75 178 GLY A C 1
ATOM 1388 O O . GLY A 1 178 ? -15.927 10.297 16.554 1.00 87.75 178 GLY A O 1
ATOM 1389 N N . ILE A 1 179 ? -15.432 9.807 14.411 1.00 92.88 179 ILE A N 1
ATOM 1390 C CA . ILE A 1 179 ? -14.056 10.310 14.473 1.00 92.88 179 ILE A CA 1
ATOM 1391 C C . ILE A 1 179 ? -14.105 11.806 14.839 1.00 92.88 179 ILE A C 1
ATOM 1393 O O . ILE A 1 179 ? -14.765 12.581 14.143 1.00 92.88 179 ILE A O 1
ATOM 1397 N N . PRO A 1 180 ? -13.438 12.243 15.925 1.00 91.94 180 PRO A N 1
ATOM 1398 C CA . PRO A 1 180 ? -13.451 13.644 16.320 1.00 91.94 180 PRO A CA 1
ATOM 1399 C C . PRO A 1 180 ? -12.920 14.544 15.201 1.00 91.94 180 PRO A C 1
ATOM 1401 O O . PRO A 1 180 ? -11.866 14.269 14.632 1.00 91.94 180 PRO A O 1
ATOM 1404 N N . HIS A 1 181 ? -13.593 15.663 14.924 1.00 86.19 181 HIS A N 1
ATOM 1405 C CA . HIS A 1 181 ? -13.192 16.586 13.851 1.00 86.19 181 HIS A CA 1
ATOM 1406 C C . HIS A 1 181 ? -11.728 17.056 13.983 1.00 86.19 181 HIS A C 1
ATOM 1408 O O . HIS A 1 181 ? -11.000 17.187 13.001 1.00 86.19 181 HIS A O 1
ATOM 1414 N N . ASN A 1 182 ? -11.253 17.267 15.214 1.00 85.19 182 ASN A N 1
ATOM 1415 C CA . ASN A 1 182 ? -9.863 17.638 15.490 1.00 85.19 182 ASN A CA 1
ATOM 1416 C C . ASN A 1 182 ? -8.848 16.504 15.242 1.00 85.19 182 ASN A C 1
ATOM 1418 O O . ASN A 1 182 ? -7.653 16.777 15.183 1.00 85.19 182 ASN A O 1
ATOM 1422 N N . ALA A 1 183 ? -9.292 15.253 15.101 1.00 88.31 183 ALA A N 1
ATOM 1423 C CA . ALA A 1 183 ? -8.454 14.131 14.692 1.00 88.31 183 ALA A CA 1
ATOM 1424 C C . ALA A 1 183 ? -8.320 14.029 13.164 1.00 88.31 183 ALA A C 1
ATOM 1426 O O . ALA A 1 183 ? -7.296 13.535 12.692 1.00 88.31 183 ALA A O 1
ATOM 1427 N N . CYS A 1 184 ? -9.303 14.522 12.404 1.00 85.75 184 CYS A N 1
ATOM 1428 C CA . CYS A 1 184 ? -9.269 14.538 10.939 1.00 85.75 184 CYS A CA 1
ATOM 1429 C C . CYS A 1 184 ? -8.427 15.691 10.367 1.00 85.75 184 CYS A C 1
ATOM 1431 O O . CYS A 1 184 ? -7.917 15.598 9.254 1.00 85.75 184 CYS A O 1
ATOM 1433 N N . GLY A 1 185 ? -8.286 16.784 11.120 1.00 82.25 185 GLY A N 1
ATOM 1434 C CA . GLY A 1 185 ? -7.575 17.985 10.688 1.00 82.25 185 GLY A CA 1
ATOM 1435 C C . GLY A 1 185 ? -6.098 18.031 11.084 1.00 82.25 185 GLY A C 1
ATOM 1436 O O . GLY A 1 185 ? -5.645 17.382 12.027 1.00 82.25 185 GLY A O 1
ATOM 1437 N N . LEU A 1 186 ? -5.347 18.885 10.388 1.00 84.06 186 LEU A N 1
ATOM 1438 C CA . LEU A 1 186 ? -3.997 19.288 10.779 1.00 84.06 186 LEU A CA 1
ATOM 1439 C C . LEU A 1 186 ? -4.001 20.741 11.263 1.00 84.06 186 LEU A C 1
ATOM 1441 O O . LEU A 1 186 ? -4.630 21.583 10.615 1.00 84.06 186 LEU A O 1
ATOM 1445 N N . PRO A 1 187 ? -3.262 21.072 12.338 1.00 83.00 187 PRO A N 1
ATOM 1446 C CA . PRO A 1 187 ? -2.974 22.456 12.690 1.00 83.00 187 PRO A CA 1
ATOM 1447 C C . PRO A 1 187 ? -2.459 23.277 11.499 1.00 83.00 187 PRO A C 1
ATOM 1449 O O . PRO A 1 187 ? -1.739 22.775 10.632 1.00 83.00 187 PRO A O 1
ATOM 1452 N N . ALA A 1 188 ? -2.789 24.571 11.470 1.00 81.12 188 ALA A N 1
ATOM 1453 C CA . ALA A 1 188 ? -2.410 25.466 10.372 1.00 81.12 188 ALA A CA 1
ATOM 1454 C C . ALA A 1 188 ? -0.886 25.527 10.137 1.00 81.12 188 ALA A C 1
ATOM 1456 O O . ALA A 1 188 ? -0.433 25.669 9.006 1.00 81.12 188 ALA A O 1
ATOM 1457 N N . ASN A 1 189 ? -0.095 25.365 11.198 1.00 81.00 189 ASN A N 1
ATOM 1458 C CA . ASN A 1 189 ? 1.367 25.381 11.185 1.00 81.00 189 ASN A CA 1
ATOM 1459 C C . ASN A 1 189 ? 2.011 23.987 11.034 1.00 81.00 189 ASN A C 1
ATOM 1461 O O . ASN A 1 189 ? 3.230 23.861 11.168 1.00 81.00 189 ASN A O 1
ATOM 1465 N N . SER A 1 190 ? 1.233 22.930 10.776 1.00 84.56 190 SER A N 1
ATOM 1466 C CA . SER A 1 190 ? 1.784 21.587 10.581 1.00 84.56 190 SER A CA 1
ATOM 1467 C C . SER A 1 190 ? 2.726 21.536 9.382 1.00 84.56 190 SER A C 1
ATOM 1469 O O . SER A 1 190 ? 2.401 21.984 8.282 1.00 84.56 190 SER A O 1
ATOM 1471 N N . LYS A 1 191 ? 3.891 20.910 9.574 1.00 85.88 191 LYS A N 1
ATOM 1472 C CA . LYS A 1 191 ? 4.858 20.682 8.498 1.00 85.88 191 LYS A CA 1
ATOM 1473 C C . LYS A 1 191 ? 4.321 19.628 7.529 1.00 85.88 191 LYS A C 1
ATOM 1475 O O . LYS A 1 191 ? 4.419 18.430 7.789 1.00 85.88 191 LYS A O 1
ATOM 1480 N N . ARG A 1 192 ? 3.782 20.086 6.402 1.00 87.06 192 ARG A N 1
ATOM 1481 C CA . ARG A 1 192 ? 3.312 19.235 5.304 1.00 87.06 192 ARG A CA 1
ATOM 1482 C C . ARG A 1 192 ? 4.473 18.881 4.386 1.00 87.06 192 ARG A C 1
ATOM 1484 O O . ARG A 1 192 ? 5.320 19.721 4.082 1.00 87.06 192 ARG A O 1
ATOM 1491 N N . LYS A 1 193 ? 4.520 17.629 3.951 1.00 82.12 193 LYS A N 1
ATOM 1492 C CA . LYS A 1 193 ? 5.498 17.133 2.985 1.00 82.12 193 LYS A CA 1
ATOM 1493 C C . LYS A 1 193 ? 4.751 16.634 1.761 1.00 82.12 193 LYS A C 1
ATOM 1495 O O . LYS A 1 193 ? 3.747 15.946 1.899 1.00 82.12 193 LYS A O 1
ATOM 1500 N N . LYS A 1 194 ? 5.238 16.968 0.568 1.00 75.31 194 LYS A N 1
ATOM 1501 C CA . LYS A 1 194 ? 4.677 16.441 -0.680 1.00 75.31 194 LYS A CA 1
ATOM 1502 C C . LYS A 1 194 ? 4.724 14.909 -0.649 1.00 75.31 194 LYS A C 1
ATOM 1504 O O . LYS A 1 194 ? 5.737 14.344 -0.234 1.00 75.31 194 LYS A O 1
ATOM 1509 N N . ILE A 1 195 ? 3.655 14.253 -1.098 1.00 70.44 195 ILE A N 1
ATOM 1510 C CA . ILE A 1 195 ? 3.690 12.807 -1.348 1.00 70.44 195 ILE A CA 1
ATOM 1511 C C . ILE A 1 195 ? 4.666 12.581 -2.502 1.00 70.44 195 ILE A C 1
ATOM 1513 O O . ILE A 1 195 ? 4.473 13.092 -3.600 1.00 70.44 195 ILE A O 1
ATOM 1517 N N . THR A 1 196 ? 5.765 11.880 -2.243 1.00 56.25 196 THR A N 1
ATOM 1518 C CA . THR A 1 196 ? 6.861 11.726 -3.212 1.00 56.25 196 THR A CA 1
ATOM 1519 C C . THR A 1 196 ? 6.479 10.847 -4.413 1.00 56.25 196 THR A C 1
ATOM 1521 O O . THR A 1 196 ? 7.169 10.879 -5.427 1.00 56.25 196 THR A O 1
ATOM 1524 N N . TYR A 1 197 ? 5.379 10.095 -4.302 1.00 57.72 197 TYR A N 1
ATOM 1525 C CA . TYR A 1 197 ? 4.964 9.001 -5.189 1.00 57.72 197 TYR A CA 1
ATOM 1526 C C . TYR A 1 197 ? 3.640 9.267 -5.913 1.00 57.72 197 TYR A C 1
ATOM 1528 O O . TYR A 1 197 ? 2.804 8.374 -5.996 1.00 57.72 197 TYR A O 1
ATOM 1536 N N . THR A 1 198 ? 3.435 10.502 -6.373 1.00 54.00 198 THR A N 1
ATOM 1537 C CA . THR A 1 198 ? 2.191 10.934 -7.022 1.00 54.00 198 THR A CA 1
ATOM 1538 C C . THR A 1 198 ? 2.452 11.525 -8.407 1.00 54.00 198 THR A C 1
ATOM 1540 O O . THR A 1 198 ? 3.399 12.295 -8.592 1.00 54.00 198 THR A O 1
ATOM 1543 N N . SER A 1 199 ? 1.598 11.181 -9.373 1.00 49.62 199 SER A N 1
ATOM 1544 C CA . SER A 1 199 ? 1.550 11.735 -10.733 1.00 49.62 199 SER A CA 1
ATOM 1545 C C . SER A 1 199 ? 0.820 13.090 -10.818 1.00 49.62 199 SER A C 1
ATOM 1547 O O . SER A 1 199 ? 0.830 13.720 -11.875 1.00 49.62 199 SER A O 1
ATOM 1549 N N . GLY A 1 200 ? 0.260 13.584 -9.706 1.00 44.78 200 GLY A N 1
ATOM 1550 C CA . GLY A 1 200 ? -0.512 14.824 -9.654 1.00 44.78 200 GLY A CA 1
ATOM 1551 C C . GLY A 1 200 ? 0.327 16.109 -9.615 1.00 44.78 200 GLY A C 1
ATOM 1552 O O . GLY A 1 200 ? 1.310 16.235 -8.870 1.00 44.78 200 GLY A O 1
ATOM 1553 N N . ASN A 1 201 ? -0.116 17.111 -10.380 1.00 41.53 201 ASN A N 1
ATOM 1554 C CA . ASN A 1 201 ? 0.365 18.487 -10.293 1.00 41.53 201 ASN A CA 1
ATOM 1555 C C . ASN A 1 201 ? -0.109 19.095 -8.967 1.00 41.53 201 ASN A C 1
ATOM 1557 O O . ASN A 1 201 ? -1.218 19.610 -8.864 1.00 41.53 201 ASN A O 1
ATOM 1561 N N . GLY A 1 202 ? 0.740 19.074 -7.940 1.00 37.66 202 GLY A N 1
ATOM 1562 C CA . GLY A 1 202 ? 0.636 20.100 -6.907 1.00 37.66 202 GLY A CA 1
ATOM 1563 C C . GLY A 1 202 ? 0.861 21.444 -7.593 1.00 37.66 202 GLY A C 1
ATOM 1564 O O . GLY A 1 202 ? 1.989 21.721 -7.998 1.00 37.66 202 GLY A O 1
ATOM 1565 N N . VAL A 1 203 ? -0.209 22.209 -7.801 1.00 31.78 203 VAL A N 1
ATOM 1566 C CA . VAL A 1 203 ? -0.147 23.563 -8.359 1.00 31.78 203 VAL A CA 1
ATOM 1567 C C . VAL A 1 203 ? 0.719 24.413 -7.422 1.00 31.78 203 VAL A C 1
ATOM 1569 O O . VAL A 1 203 ? 0.477 24.443 -6.218 1.00 31.78 203 VAL A O 1
ATOM 1572 N N . ASP A 1 204 ? 1.767 25.030 -7.968 1.00 33.38 204 ASP A N 1
ATOM 1573 C CA . ASP A 1 204 ? 2.519 26.156 -7.400 1.00 33.38 204 ASP A CA 1
ATOM 1574 C C . ASP A 1 204 ? 2.661 26.202 -5.869 1.00 33.38 204 ASP A C 1
ATOM 1576 O O . ASP A 1 204 ? 2.003 26.966 -5.166 1.00 33.38 204 ASP A O 1
ATOM 1580 N N . GLY A 1 205 ? 3.585 25.405 -5.327 1.00 38.88 205 GLY A N 1
ATOM 1581 C CA . GLY A 1 205 ? 4.102 25.616 -3.967 1.00 38.88 205 GLY A CA 1
ATOM 1582 C C . GLY A 1 205 ? 3.151 25.269 -2.813 1.00 38.88 205 GLY A C 1
ATOM 1583 O O . GLY A 1 205 ? 3.605 25.209 -1.670 1.00 38.88 205 GLY A O 1
ATOM 1584 N N . VAL A 1 206 ? 1.887 24.937 -3.084 1.00 42.59 206 VAL A N 1
ATOM 1585 C CA . VAL A 1 206 ? 0.974 24.299 -2.130 1.00 42.59 206 VAL A CA 1
ATOM 1586 C C . VAL A 1 206 ? 0.814 22.850 -2.566 1.00 42.59 206 VAL A C 1
ATOM 1588 O O . VAL A 1 206 ? 0.272 22.548 -3.624 1.00 42.59 206 VAL A O 1
ATOM 1591 N N . ALA A 1 207 ? 1.337 21.915 -1.776 1.00 54.22 207 ALA A N 1
ATOM 1592 C CA . ALA A 1 207 ? 1.175 20.503 -2.087 1.00 54.22 207 ALA A CA 1
ATOM 1593 C C . ALA A 1 207 ? -0.320 20.147 -1.993 1.00 54.22 207 ALA A C 1
ATOM 1595 O O . ALA A 1 207 ? -0.821 19.974 -0.890 1.00 54.22 207 ALA A O 1
ATOM 1596 N N . GLY A 1 208 ? -1.026 20.064 -3.129 1.00 67.69 208 GLY A N 1
ATOM 1597 C CA . GLY A 1 208 ? -2.411 19.568 -3.189 1.00 67.69 208 GLY A CA 1
ATOM 1598 C C . GLY A 1 208 ? -2.527 18.145 -2.633 1.00 67.69 208 GLY A C 1
ATOM 1599 O O . GLY A 1 208 ? -3.490 17.821 -1.946 1.00 67.69 208 GLY A O 1
ATOM 1600 N N . SER A 1 209 ? -1.458 17.361 -2.811 1.00 79.62 209 SER A N 1
ATOM 1601 C CA . SER A 1 209 ? -1.263 16.063 -2.172 1.00 79.62 209 SER A CA 1
ATOM 1602 C C . SER A 1 209 ? -0.071 16.063 -1.234 1.00 79.62 209 SER A C 1
ATOM 1604 O O . SER A 1 209 ? 1.071 16.320 -1.641 1.00 79.62 209 SER A O 1
ATOM 1606 N N . TYR A 1 210 ? -0.319 15.749 0.029 1.00 84.88 210 TYR A N 1
ATOM 1607 C CA . TYR A 1 210 ? 0.688 15.813 1.076 1.00 84.88 210 TYR A CA 1
ATOM 1608 C C . TYR A 1 210 ? 0.488 14.731 2.129 1.00 84.88 210 TYR A C 1
ATOM 1610 O O . TYR A 1 210 ? -0.595 14.179 2.299 1.00 84.88 210 TYR A O 1
ATOM 1618 N N . TYR A 1 211 ? 1.554 14.485 2.879 1.00 87.75 211 TYR A N 1
ATOM 1619 C CA . TYR A 1 211 ? 1.488 13.799 4.153 1.00 87.75 211 TYR A CA 1
ATOM 1620 C C . TYR A 1 211 ? 1.998 14.709 5.268 1.00 87.75 211 TYR A C 1
ATOM 1622 O O . TYR A 1 211 ? 2.872 15.560 5.059 1.00 87.75 211 TYR A O 1
ATOM 1630 N N . ALA A 1 212 ? 1.455 14.538 6.465 1.00 89.88 212 ALA A N 1
ATOM 1631 C CA . ALA A 1 212 ? 1.947 15.207 7.658 1.00 89.88 212 ALA A CA 1
ATOM 1632 C C . ALA A 1 212 ? 1.768 14.322 8.885 1.00 89.88 212 ALA A C 1
ATOM 1634 O O . ALA A 1 212 ? 0.884 13.471 8.938 1.00 89.88 212 ALA A O 1
ATOM 1635 N N . ASP A 1 213 ? 2.601 14.558 9.885 1.00 90.94 213 ASP A N 1
ATOM 1636 C CA . ASP A 1 213 ? 2.521 13.856 11.157 1.00 90.94 213 ASP A CA 1
ATOM 1637 C C . ASP A 1 213 ? 1.273 14.347 11.896 1.00 90.94 213 ASP A C 1
ATOM 1639 O O . ASP A 1 213 ? 1.095 15.556 12.073 1.00 90.94 213 ASP A O 1
ATOM 1643 N N . SER A 1 214 ? 0.399 13.427 12.307 1.00 90.75 214 SER A N 1
ATOM 1644 C CA . SER A 1 214 ? -0.784 13.795 13.078 1.00 90.75 214 SER A CA 1
ATOM 1645 C C . SER A 1 214 ? -0.398 14.027 14.540 1.00 90.75 214 SER A C 1
ATOM 1647 O O . SER A 1 214 ? 0.186 13.132 15.155 1.00 90.75 214 SER A O 1
ATOM 1649 N N . PRO A 1 215 ? -0.750 15.181 15.132 1.00 87.75 215 PRO A N 1
ATOM 1650 C CA . PRO A 1 215 ? -0.535 15.433 16.553 1.00 87.75 215 PRO A CA 1
ATOM 1651 C C . PRO A 1 215 ? -1.658 14.864 17.438 1.00 87.75 215 PRO A C 1
ATOM 1653 O O . PRO A 1 215 ? -1.624 15.046 18.652 1.00 87.75 215 PRO A O 1
ATOM 1656 N N . SER A 1 216 ? -2.689 14.240 16.857 1.00 90.69 216 SER A N 1
ATOM 1657 C CA . SER A 1 216 ? -3.889 13.849 17.598 1.00 90.69 216 SER A CA 1
ATOM 1658 C C . SER A 1 216 ? -3.672 12.600 18.458 1.00 90.69 216 SER A C 1
ATOM 1660 O O . SER A 1 216 ? -3.380 11.514 17.951 1.00 90.69 216 SER A O 1
ATOM 1662 N N . GLU A 1 217 ? -3.926 12.735 19.762 1.00 91.25 217 GLU A N 1
ATOM 1663 C CA . GLU A 1 217 ? -3.910 11.625 20.726 1.00 91.25 217 GLU A CA 1
ATOM 1664 C C . GLU A 1 217 ? -4.975 10.560 20.407 1.00 91.25 217 GLU A C 1
ATOM 1666 O O . GLU A 1 217 ? -4.823 9.392 20.763 1.00 91.25 217 GLU A O 1
ATOM 1671 N N . TYR A 1 218 ? -6.035 10.921 19.673 1.00 94.00 218 TYR A N 1
ATOM 1672 C CA . TYR A 1 218 ? -7.048 9.963 19.227 1.00 94.00 218 TYR A CA 1
ATOM 1673 C C . TYR A 1 218 ? -6.421 8.817 18.419 1.00 94.00 218 TYR A C 1
ATOM 1675 O O . TYR A 1 218 ? -6.683 7.644 18.692 1.00 94.00 218 TYR A O 1
ATOM 1683 N N . TRP A 1 219 ? -5.521 9.131 17.481 1.00 93.81 219 TRP A N 1
ATOM 1684 C CA . TRP A 1 219 ? -4.866 8.109 16.661 1.00 93.81 219 TRP A CA 1
ATOM 1685 C C . TRP A 1 219 ? -3.897 7.250 17.466 1.00 93.81 219 TRP A C 1
ATOM 1687 O O . TRP A 1 219 ? -3.790 6.050 17.218 1.00 93.81 219 TRP A O 1
ATOM 1697 N N . VAL A 1 220 ? -3.250 7.821 18.483 1.00 90.94 220 VAL A N 1
ATOM 1698 C CA . VAL A 1 220 ? -2.421 7.060 19.427 1.00 90.94 220 VAL A CA 1
ATOM 1699 C C . VAL A 1 220 ? -3.276 6.029 20.171 1.00 90.94 220 VAL A C 1
ATOM 1701 O O . VAL A 1 220 ? -2.886 4.861 20.287 1.00 90.94 220 VAL A O 1
ATOM 1704 N N . GLN A 1 221 ? -4.472 6.418 20.620 1.00 92.38 221 GLN A N 1
ATOM 1705 C CA . GLN A 1 221 ? -5.414 5.515 21.284 1.00 92.38 221 GLN A CA 1
ATOM 1706 C C . GLN A 1 221 ? -5.927 4.415 20.349 1.00 92.38 221 GLN A C 1
ATOM 1708 O O . GLN A 1 221 ? -5.908 3.245 20.739 1.00 92.38 221 GLN A O 1
ATOM 1713 N N . VAL A 1 222 ? -6.325 4.755 19.118 1.00 94.62 222 VAL A N 1
ATOM 1714 C CA . VAL A 1 222 ? -6.744 3.773 18.101 1.00 94.62 222 VAL A CA 1
ATOM 1715 C C . VAL A 1 222 ? -5.617 2.778 17.824 1.00 94.62 222 VAL A C 1
ATOM 1717 O O . VAL A 1 222 ? -5.826 1.570 17.907 1.00 94.62 222 VAL A O 1
ATOM 1720 N N . GLN A 1 223 ? -4.386 3.250 17.615 1.00 92.19 223 GLN A N 1
ATOM 1721 C CA . GLN A 1 223 ? -3.236 2.367 17.422 1.00 92.19 223 GLN A CA 1
ATOM 1722 C C . GLN A 1 223 ? -2.981 1.472 18.642 1.00 92.19 223 GLN A C 1
ATOM 1724 O O . GLN A 1 223 ? -2.573 0.324 18.492 1.00 92.19 223 GLN A O 1
ATOM 1729 N N . ASN A 1 224 ? -3.133 1.975 19.873 1.00 91.12 224 ASN A N 1
ATOM 1730 C CA . ASN A 1 224 ? -2.970 1.159 21.088 1.00 91.12 224 ASN A CA 1
ATOM 1731 C C . ASN A 1 224 ? -4.013 0.045 21.157 1.00 91.12 224 ASN A C 1
ATOM 1733 O O . ASN A 1 224 ? -3.674 -1.088 21.488 1.00 91.12 224 ASN A O 1
ATOM 1737 N N . LYS A 1 225 ? -5.252 0.369 20.801 1.00 92.88 225 LYS A N 1
ATOM 1738 C CA . LYS A 1 225 ? -6.373 -0.559 20.729 1.00 92.88 225 LYS A CA 1
ATOM 1739 C C . LYS A 1 225 ? -6.155 -1.658 19.680 1.00 92.88 225 LYS A C 1
ATOM 1741 O O . LYS A 1 225 ? -6.252 -2.828 20.031 1.00 92.88 225 LYS A O 1
ATOM 1746 N N . ILE A 1 226 ? -5.739 -1.301 18.460 1.00 93.62 226 ILE A N 1
ATOM 1747 C CA . ILE A 1 226 ? -5.392 -2.273 17.404 1.00 93.62 226 ILE A CA 1
ATOM 1748 C C . ILE A 1 226 ? -4.287 -3.218 17.883 1.00 93.62 226 ILE A C 1
ATOM 1750 O O . ILE A 1 226 ? -4.433 -4.436 17.800 1.00 93.62 226 ILE A O 1
ATOM 1754 N N . LEU A 1 227 ? -3.194 -2.668 18.427 1.00 91.50 227 LEU A N 1
ATOM 1755 C CA . LEU A 1 227 ? -2.088 -3.495 18.904 1.00 91.50 227 LEU A CA 1
ATOM 1756 C C . LEU A 1 227 ? -2.515 -4.436 20.030 1.00 91.50 227 LEU A C 1
ATOM 1758 O O . LEU A 1 227 ? -2.112 -5.585 20.004 1.00 91.50 227 LEU A O 1
ATOM 1762 N N . ARG A 1 228 ? -3.318 -3.983 21.000 1.00 90.00 228 ARG A N 1
ATOM 1763 C CA . ARG A 1 228 ? -3.802 -4.852 22.086 1.00 90.00 228 ARG A CA 1
ATOM 1764 C C . ARG A 1 228 ? -4.727 -5.957 21.593 1.00 90.00 228 ARG A C 1
ATOM 1766 O O . ARG A 1 228 ? -4.709 -7.045 22.147 1.00 90.00 228 ARG A O 1
ATOM 1773 N N . ALA A 1 229 ? -5.537 -5.678 20.576 1.00 90.88 229 ALA A N 1
ATOM 1774 C CA . ALA A 1 229 ? -6.417 -6.688 20.007 1.00 90.88 229 ALA A CA 1
ATOM 1775 C C . ALA A 1 229 ? -5.627 -7.739 19.209 1.00 90.88 229 ALA A C 1
ATOM 1777 O O . ALA A 1 229 ? -5.964 -8.917 19.236 1.00 90.88 229 ALA A O 1
ATOM 1778 N N . LEU A 1 230 ? -4.548 -7.339 18.529 1.00 90.12 230 LEU A N 1
ATOM 1779 C CA . LEU A 1 230 ? -3.773 -8.234 17.667 1.00 90.12 230 LEU A CA 1
ATOM 1780 C C . LEU A 1 230 ? -2.554 -8.874 18.349 1.00 90.12 230 LEU A C 1
ATOM 1782 O O . LEU A 1 230 ? -2.162 -9.974 17.964 1.00 90.12 230 LEU A O 1
ATOM 1786 N N . LEU A 1 231 ? -1.975 -8.257 19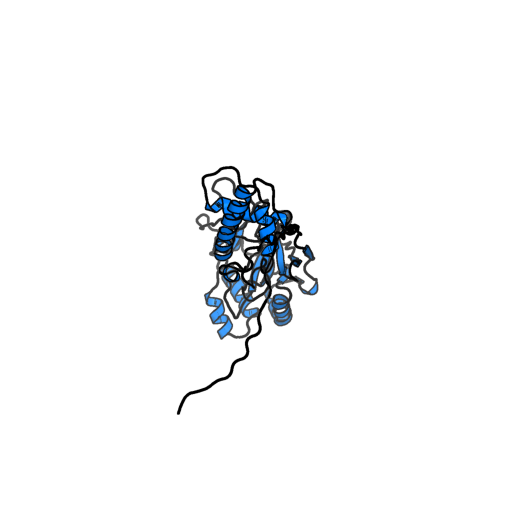.376 1.00 87.81 231 LEU A N 1
ATOM 1787 C CA . LEU A 1 231 ? -0.831 -8.768 20.136 1.00 87.81 231 LEU A CA 1
ATOM 1788 C C . LEU A 1 231 ? -1.290 -9.224 21.525 1.00 87.81 231 LEU A C 1
ATOM 1790 O O . LEU A 1 231 ? -1.748 -8.412 22.320 1.00 87.81 231 LEU A O 1
ATOM 1794 N N . THR A 1 232 ? -1.129 -10.513 21.826 1.00 75.19 232 THR A N 1
ATOM 1795 C CA . THR A 1 232 ? -1.465 -11.102 23.140 1.00 75.19 232 THR A CA 1
ATOM 1796 C C . THR A 1 232 ? -0.310 -11.123 24.127 1.00 75.19 232 THR A C 1
ATOM 1798 O O . THR A 1 232 ? -0.526 -11.373 25.305 1.00 75.19 232 THR A O 1
ATOM 1801 N N . ASP A 1 233 ? 0.914 -10.910 23.655 1.00 82.75 233 ASP A N 1
ATOM 1802 C CA . ASP A 1 233 ? 2.105 -10.870 24.496 1.00 82.75 233 ASP A CA 1
ATOM 1803 C C . ASP A 1 233 ? 2.366 -9.414 24.922 1.00 82.75 233 ASP A C 1
ATOM 1805 O O . ASP A 1 233 ? 2.585 -8.536 24.080 1.00 82.75 233 ASP A O 1
ATOM 1809 N N . ASP A 1 234 ? 2.330 -9.153 26.231 1.00 79.19 234 ASP A N 1
ATOM 1810 C CA . ASP A 1 234 ? 2.518 -7.815 26.804 1.00 79.19 234 ASP A CA 1
ATOM 1811 C C . ASP A 1 234 ? 3.925 -7.247 26.559 1.00 79.19 234 ASP A C 1
ATOM 1813 O O . ASP A 1 234 ? 4.095 -6.036 26.375 1.00 79.19 234 ASP A O 1
ATOM 1817 N N . ASP A 1 235 ? 4.951 -8.096 26.508 1.00 73.00 235 ASP A N 1
ATOM 1818 C CA . ASP A 1 235 ? 6.325 -7.686 26.218 1.00 73.00 235 ASP A CA 1
ATOM 1819 C C . ASP A 1 235 ? 6.471 -7.314 24.746 1.00 73.00 235 ASP A C 1
ATOM 1821 O O . ASP A 1 235 ? 7.113 -6.316 24.398 1.00 73.00 235 ASP A O 1
ATOM 1825 N N . CYS A 1 236 ? 5.824 -8.083 23.874 1.00 79.25 236 CYS A N 1
ATOM 1826 C CA . CYS A 1 236 ? 5.683 -7.775 22.463 1.00 79.25 236 CYS A CA 1
ATOM 1827 C C . CYS A 1 236 ? 4.964 -6.434 22.259 1.00 79.25 236 CYS A C 1
ATOM 1829 O O . CYS A 1 236 ? 5.507 -5.539 21.603 1.00 79.25 236 CYS A O 1
ATOM 1831 N N . TYR A 1 237 ? 3.808 -6.241 22.897 1.00 82.62 237 TYR A N 1
ATOM 1832 C CA . TYR A 1 237 ? 3.051 -4.993 22.841 1.00 82.62 237 TYR A CA 1
ATOM 1833 C C . TYR A 1 237 ? 3.897 -3.788 23.274 1.00 82.62 237 TYR A C 1
ATOM 1835 O O . TYR A 1 237 ? 3.944 -2.778 22.562 1.00 82.62 237 TYR A O 1
ATOM 1843 N N . ARG A 1 238 ? 4.604 -3.883 24.411 1.00 76.88 238 ARG A N 1
ATOM 1844 C CA . ARG A 1 238 ? 5.449 -2.789 24.922 1.00 76.88 238 ARG A CA 1
ATOM 1845 C C . ARG A 1 238 ? 6.549 -2.399 23.937 1.00 76.88 238 ARG A C 1
ATOM 1847 O O . ARG A 1 238 ? 6.760 -1.204 23.724 1.00 76.88 238 ARG A O 1
ATOM 1854 N N . ARG A 1 239 ? 7.211 -3.376 23.304 1.00 77.75 239 ARG A N 1
ATOM 1855 C CA . ARG A 1 239 ? 8.251 -3.119 22.291 1.00 77.75 239 ARG A CA 1
ATOM 1856 C C . ARG A 1 239 ? 7.683 -2.398 21.070 1.00 77.75 239 ARG A C 1
ATOM 1858 O O . ARG A 1 239 ? 8.190 -1.333 20.710 1.00 77.75 239 ARG A O 1
ATOM 1865 N N . VAL A 1 240 ? 6.604 -2.925 20.490 1.00 77.06 240 VAL A N 1
ATOM 1866 C CA . VAL A 1 240 ? 5.974 -2.369 19.278 1.00 77.06 240 VAL A CA 1
ATOM 1867 C C . VAL A 1 240 ? 5.433 -0.960 19.541 1.00 77.06 240 VAL A C 1
ATOM 1869 O O . VAL A 1 240 ? 5.545 -0.064 18.702 1.00 77.06 240 VAL A O 1
ATOM 1872 N N . LYS A 1 241 ? 4.892 -0.713 20.742 1.00 74.31 241 LYS A N 1
ATOM 1873 C CA . LYS A 1 241 ? 4.274 0.574 21.084 1.00 74.31 241 LYS A CA 1
ATOM 1874 C C . LYS A 1 241 ? 5.226 1.768 20.973 1.00 74.31 241 LYS A C 1
ATOM 1876 O O . LYS A 1 241 ? 4.779 2.866 20.656 1.00 74.31 241 LYS A O 1
ATOM 1881 N N . SER A 1 242 ? 6.518 1.563 21.209 1.00 62.22 242 SER A N 1
ATOM 1882 C CA . SER A 1 242 ? 7.520 2.637 21.237 1.00 62.22 242 SER A CA 1
ATOM 1883 C C . SER A 1 242 ? 7.803 3.301 19.878 1.00 62.22 242 SER A C 1
ATOM 1885 O O . SER A 1 242 ? 8.445 4.346 19.842 1.00 62.22 242 SER A O 1
ATOM 1887 N N . ARG A 1 243 ? 7.320 2.734 18.761 1.00 65.88 243 ARG A N 1
ATOM 1888 C CA . ARG A 1 243 ? 7.663 3.162 17.388 1.00 65.88 243 ARG A CA 1
ATOM 1889 C C . ARG A 1 243 ? 6.505 3.805 16.617 1.00 65.88 243 ARG A C 1
ATOM 1891 O O . ARG A 1 243 ? 6.501 3.824 15.389 1.00 65.88 243 ARG A O 1
ATOM 1898 N N . LYS A 1 244 ? 5.496 4.303 17.329 1.00 73.25 244 LYS A N 1
ATOM 1899 C CA . LYS A 1 244 ? 4.234 4.745 16.734 1.00 73.25 244 LYS A CA 1
ATOM 1900 C C . LYS A 1 244 ? 4.312 6.120 16.101 1.00 73.25 244 LYS A C 1
ATOM 1902 O O . LYS A 1 244 ? 4.800 7.076 16.698 1.00 73.25 244 LYS A O 1
ATOM 1907 N N . LYS A 1 245 ? 3.730 6.216 14.912 1.00 84.56 245 LYS A N 1
ATOM 1908 C CA . LYS A 1 245 ? 3.495 7.470 14.220 1.00 84.56 245 LYS A CA 1
ATOM 1909 C C . LYS A 1 245 ? 2.163 7.383 13.494 1.00 84.56 245 LYS A C 1
ATOM 1911 O O . LYS A 1 245 ? 1.910 6.409 12.792 1.00 84.56 245 LYS A O 1
ATOM 1916 N N . ALA A 1 246 ? 1.302 8.371 13.694 1.00 91.06 246 ALA A N 1
ATOM 1917 C CA . ALA A 1 246 ? 0.123 8.568 12.866 1.00 91.06 246 ALA A CA 1
ATOM 1918 C C . ALA A 1 246 ? 0.454 9.633 11.822 1.00 91.06 246 ALA A C 1
ATOM 1920 O O . ALA A 1 246 ? 1.080 10.646 12.145 1.00 91.06 246 ALA A O 1
ATOM 1921 N N . ILE A 1 247 ? 0.058 9.398 10.577 1.00 91.69 247 ILE A N 1
ATOM 1922 C CA . ILE A 1 247 ? 0.192 10.374 9.500 1.00 91.69 247 ILE A CA 1
ATOM 1923 C C . ILE A 1 247 ? -1.183 10.643 8.904 1.00 91.69 247 ILE A C 1
ATOM 1925 O O . ILE A 1 247 ? -2.003 9.735 8.806 1.00 91.69 247 ILE A O 1
ATOM 1929 N N . ILE A 1 248 ? -1.424 11.891 8.524 1.00 92.31 248 ILE A N 1
ATOM 1930 C CA . ILE A 1 248 ? -2.551 12.269 7.678 1.00 92.31 248 ILE A CA 1
ATOM 1931 C C . ILE A 1 248 ? -2.041 12.314 6.248 1.00 92.31 248 ILE A C 1
ATOM 1933 O O . ILE A 1 248 ? -1.026 12.962 5.980 1.00 92.31 248 ILE A O 1
ATOM 1937 N N . LEU A 1 249 ? -2.750 11.626 5.360 1.00 90.94 249 LEU A N 1
ATOM 1938 C CA . LEU A 1 249 ? -2.554 11.671 3.919 1.00 90.94 249 LEU A CA 1
ATOM 1939 C C . LEU A 1 249 ? -3.710 12.460 3.310 1.00 90.94 249 LEU A C 1
ATOM 1941 O O . LEU A 1 249 ? -4.868 12.198 3.620 1.00 90.94 249 LEU A O 1
ATOM 1945 N N . SER A 1 250 ? -3.384 13.430 2.465 1.00 88.38 250 SER A N 1
ATOM 1946 C CA . SER A 1 250 ? -4.348 14.199 1.685 1.00 88.38 250 SER A CA 1
ATOM 1947 C C . SER A 1 250 ? -4.009 14.011 0.222 1.00 88.38 250 SER A C 1
ATOM 1949 O O . SER A 1 250 ? -2.850 14.195 -0.160 1.00 88.38 250 SER A O 1
ATOM 1951 N N . TYR A 1 251 ? -5.016 13.677 -0.576 1.00 84.69 251 TYR A N 1
ATOM 1952 C CA . TYR A 1 251 ? -4.892 13.480 -2.012 1.00 84.69 251 TYR A CA 1
ATOM 1953 C C . TYR A 1 251 ? -5.766 14.492 -2.750 1.00 84.69 251 TYR A C 1
ATOM 1955 O O . TYR A 1 251 ? -6.910 14.725 -2.374 1.00 84.69 251 TYR A O 1
ATOM 1963 N N . SER A 1 252 ? -5.219 15.098 -3.797 1.00 79.25 252 SER A N 1
ATOM 1964 C CA . SER A 1 252 ? -5.954 15.884 -4.785 1.00 79.25 252 SER A CA 1
ATOM 1965 C C . SER A 1 252 ? -6.170 15.073 -6.061 1.00 79.25 252 SER A C 1
ATOM 1967 O O . SER A 1 252 ? -5.465 14.093 -6.302 1.00 79.25 252 SER A O 1
ATOM 1969 N N . GLN A 1 253 ? -7.085 15.517 -6.922 1.00 78.25 253 GLN A N 1
ATOM 1970 C CA . GLN A 1 253 ? -7.359 14.872 -8.208 1.00 78.25 253 GLN A CA 1
ATOM 1971 C C . GLN A 1 253 ? -6.075 14.560 -8.999 1.00 78.25 253 GLN A C 1
ATOM 1973 O O . GLN A 1 253 ? -5.145 15.372 -9.053 1.00 78.25 253 GLN A O 1
ATOM 1978 N N . GLY A 1 254 ? -6.031 13.362 -9.590 1.00 71.19 254 GLY A N 1
ATOM 1979 C CA . GLY A 1 254 ? -4.882 12.865 -10.350 1.00 71.19 254 GLY A CA 1
ATOM 1980 C C . GLY A 1 254 ? -3.676 12.504 -9.486 1.00 71.19 254 GLY A C 1
ATOM 1981 O O . GLY A 1 254 ? -2.592 12.290 -10.022 1.00 71.19 254 GLY A O 1
ATOM 1982 N N . SER A 1 255 ? -3.832 12.473 -8.159 1.00 72.69 255 SER A N 1
ATOM 1983 C CA . SER A 1 255 ? -2.764 12.047 -7.269 1.00 72.69 255 SER A CA 1
ATOM 1984 C C . SER A 1 255 ? -2.823 10.572 -6.965 1.00 72.69 255 SER A C 1
ATOM 1986 O O . SER A 1 255 ? -3.848 10.057 -6.544 1.00 72.69 255 SER A O 1
ATOM 1988 N N . GLU A 1 256 ? -1.678 9.929 -7.108 1.00 71.88 256 GLU A N 1
ATOM 1989 C CA . GLU A 1 256 ? -1.518 8.505 -6.866 1.00 71.88 256 GLU A CA 1
ATOM 1990 C C . GLU A 1 256 ? -0.651 8.282 -5.629 1.00 71.88 256 GLU A C 1
ATOM 1992 O O . GLU A 1 256 ? 0.148 9.144 -5.243 1.00 71.88 256 GLU A O 1
ATOM 1997 N N . ASN A 1 257 ? -0.783 7.111 -5.015 1.00 79.69 257 ASN A N 1
ATOM 1998 C CA . ASN A 1 257 ? 0.263 6.574 -4.161 1.00 79.69 257 ASN A CA 1
ATOM 1999 C C . ASN A 1 257 ? 0.777 5.290 -4.801 1.00 79.69 257 ASN A C 1
ATOM 2001 O O . ASN A 1 257 ? 0.115 4.254 -4.739 1.00 79.69 257 ASN A O 1
ATOM 2005 N N . TRP A 1 258 ? 1.934 5.372 -5.449 1.00 81.69 258 TRP A N 1
ATOM 2006 C CA . TRP A 1 258 ? 2.503 4.231 -6.160 1.00 81.69 258 TRP A CA 1
ATOM 2007 C C . TRP A 1 258 ? 2.795 3.041 -5.251 1.00 81.69 258 TRP A C 1
ATOM 2009 O O . TRP A 1 258 ? 3.070 3.195 -4.062 1.00 81.69 258 TRP A O 1
ATOM 2019 N N . ALA A 1 259 ? 2.813 1.848 -5.843 1.00 86.00 259 ALA A N 1
ATOM 2020 C CA . ALA A 1 259 ? 3.084 0.608 -5.137 1.00 86.00 259 ALA A CA 1
ATOM 2021 C C . ALA A 1 259 ? 4.458 0.660 -4.453 1.00 86.00 259 ALA A C 1
ATOM 2023 O O . ALA A 1 259 ? 5.495 0.727 -5.122 1.00 86.00 259 ALA A O 1
ATOM 2024 N N . HIS A 1 260 ? 4.472 0.591 -3.124 1.00 83.94 260 HIS A N 1
ATOM 2025 C CA . HIS A 1 260 ? 5.687 0.589 -2.315 1.00 83.94 260 HIS A CA 1
ATOM 2026 C C . HIS A 1 260 ? 5.553 -0.332 -1.097 1.00 83.94 260 HIS A C 1
ATOM 2028 O O . HIS A 1 260 ? 4.529 -0.982 -0.871 1.00 83.94 260 HIS A O 1
ATOM 2034 N N . LYS A 1 261 ? 6.649 -0.440 -0.344 1.00 84.06 261 LYS A N 1
ATOM 2035 C CA . LYS A 1 261 ? 6.678 -1.048 0.984 1.00 84.06 261 LYS A CA 1
ATOM 2036 C C . LYS A 1 261 ? 7.106 0.007 1.974 1.00 84.06 261 LYS A C 1
ATOM 2038 O O . LYS A 1 261 ? 8.113 0.686 1.754 1.00 84.06 261 LYS A O 1
ATOM 2043 N N . ASP A 1 262 ? 6.379 0.073 3.071 1.00 82.31 262 ASP A N 1
ATOM 2044 C CA . ASP A 1 262 ? 6.714 0.972 4.153 1.00 82.31 262 ASP A CA 1
ATOM 2045 C C . ASP A 1 262 ? 7.990 0.530 4.869 1.00 82.31 262 ASP A C 1
ATOM 2047 O O . ASP A 1 262 ? 8.443 -0.619 4.814 1.00 82.31 262 ASP A O 1
ATOM 2051 N N . GLY A 1 263 ? 8.598 1.481 5.571 1.00 75.19 263 GLY A N 1
ATOM 2052 C CA . GLY A 1 263 ? 9.748 1.238 6.436 1.00 75.19 263 GLY A CA 1
ATOM 2053 C C . GLY A 1 263 ? 9.385 0.530 7.743 1.00 75.19 263 GLY A C 1
ATOM 2054 O O . GLY A 1 263 ? 10.077 0.746 8.736 1.00 75.19 263 GLY A O 1
ATOM 2055 N N . ASN A 1 264 ? 8.302 -0.259 7.786 1.00 81.06 264 ASN A N 1
ATOM 2056 C CA . ASN A 1 264 ? 7.919 -0.978 8.995 1.00 81.06 264 ASN A CA 1
ATOM 2057 C C . ASN A 1 264 ? 8.838 -2.193 9.205 1.00 81.06 264 ASN A C 1
ATOM 2059 O O . ASN A 1 264 ? 8.570 -3.319 8.774 1.00 81.06 264 ASN A O 1
ATOM 2063 N N . ASP A 1 265 ? 9.953 -1.930 9.880 1.00 75.56 265 ASP A N 1
ATOM 2064 C CA . ASP A 1 265 ? 10.965 -2.923 10.230 1.00 75.56 265 ASP A CA 1
ATOM 2065 C C . ASP A 1 265 ? 10.662 -3.608 11.588 1.00 75.56 265 ASP A C 1
ATOM 2067 O O . ASP A 1 265 ? 11.527 -4.285 12.152 1.00 75.56 265 ASP A O 1
ATOM 2071 N N . ASP A 1 266 ? 9.446 -3.454 12.138 1.00 82.56 266 ASP A N 1
ATOM 2072 C CA . ASP A 1 266 ? 9.025 -4.195 13.329 1.00 82.56 266 ASP A CA 1
ATOM 2073 C C . ASP A 1 266 ? 8.787 -5.674 12.993 1.00 82.56 266 ASP A C 1
ATOM 2075 O O . ASP A 1 266 ? 7.973 -6.035 12.142 1.00 82.56 266 ASP A O 1
ATOM 2079 N N . ALA A 1 267 ? 9.534 -6.551 13.662 1.00 79.25 267 ALA A N 1
ATOM 2080 C CA . ALA A 1 267 ? 9.453 -7.987 13.433 1.00 79.25 267 ALA A CA 1
ATOM 2081 C C . ALA A 1 267 ? 8.202 -8.629 14.047 1.00 79.25 267 ALA A C 1
ATOM 2083 O O . ALA A 1 267 ? 7.809 -9.700 13.595 1.00 79.25 267 ALA A O 1
ATOM 2084 N N . ASN A 1 268 ? 7.607 -8.003 15.063 1.00 83.69 268 ASN A N 1
ATOM 2085 C CA . ASN A 1 268 ? 6.483 -8.558 15.804 1.00 83.69 268 ASN A CA 1
ATOM 2086 C C . ASN A 1 268 ? 5.133 -8.002 15.340 1.00 83.69 268 ASN A C 1
ATOM 2088 O O . ASN A 1 268 ? 4.106 -8.619 15.602 1.00 83.69 268 ASN A O 1
ATOM 2092 N N . PHE A 1 269 ? 5.120 -6.856 14.656 1.00 88.69 269 PHE A N 1
ATOM 2093 C CA . PHE A 1 269 ? 3.905 -6.293 14.071 1.00 88.69 269 PHE A CA 1
ATOM 2094 C C . PHE A 1 269 ? 4.168 -5.745 12.656 1.00 88.69 269 PHE A C 1
ATOM 2096 O O . PHE A 1 269 ? 4.387 -4.545 12.480 1.00 88.69 269 PHE A O 1
ATOM 2103 N N . PRO A 1 270 ? 4.143 -6.610 11.623 1.00 90.56 270 PRO A N 1
ATOM 2104 C CA . PRO A 1 270 ? 4.509 -6.251 10.251 1.00 90.56 270 PRO A CA 1
ATOM 2105 C C . PRO A 1 270 ? 3.378 -5.556 9.467 1.00 90.56 270 PRO A C 1
ATOM 2107 O O . PRO A 1 270 ? 3.395 -5.546 8.231 1.00 90.56 270 PRO A O 1
ATOM 2110 N N . PHE A 1 271 ? 2.392 -4.991 10.166 1.00 93.12 271 PHE A N 1
ATOM 2111 C CA . PHE A 1 271 ? 1.162 -4.450 9.592 1.00 93.12 271 PHE A CA 1
ATOM 2112 C C . PHE A 1 271 ? 0.993 -2.960 9.892 1.00 93.12 271 PHE A C 1
ATOM 2114 O O . PHE A 1 271 ? 1.583 -2.426 10.833 1.00 93.12 271 PHE A O 1
ATOM 2121 N N . GLN A 1 272 ? 0.159 -2.301 9.100 1.00 94.25 272 GLN A N 1
ATOM 2122 C CA . GLN A 1 272 ? -0.302 -0.932 9.309 1.00 94.25 272 GLN A CA 1
ATOM 2123 C C . GLN A 1 272 ? -1.815 -0.849 9.121 1.00 94.25 272 GLN A C 1
ATOM 2125 O O . GLN A 1 272 ? -2.454 -1.805 8.678 1.00 94.25 272 GLN A O 1
ATOM 2130 N N . ALA A 1 273 ? -2.370 0.301 9.495 1.00 95.31 273 ALA A N 1
ATOM 2131 C CA . ALA A 1 273 ? -3.776 0.622 9.340 1.00 95.31 273 ALA A CA 1
ATOM 2132 C C . ALA A 1 273 ? -3.925 1.951 8.595 1.00 95.31 273 ALA A C 1
ATOM 2134 O O . ALA A 1 273 ? -3.280 2.932 8.969 1.00 95.31 273 ALA A O 1
ATOM 2135 N N . THR A 1 274 ? -4.807 1.979 7.602 1.00 95.75 274 THR A N 1
ATOM 2136 C CA . THR A 1 274 ? -5.293 3.194 6.941 1.00 95.75 274 THR A CA 1
ATOM 2137 C C . THR A 1 274 ? -6.771 3.340 7.261 1.00 95.75 274 THR A C 1
ATOM 2139 O O . THR A 1 274 ? -7.503 2.355 7.233 1.00 95.75 274 THR A O 1
ATOM 2142 N N . VAL A 1 275 ? -7.204 4.556 7.582 1.00 96.62 275 VAL A N 1
ATOM 2143 C CA . VAL A 1 275 ? -8.608 4.881 7.846 1.00 96.62 275 VAL A CA 1
ATOM 2144 C C . VAL A 1 275 ? -9.036 5.948 6.852 1.00 96.62 275 VAL A C 1
ATOM 2146 O O . VAL A 1 275 ? -8.337 6.952 6.703 1.00 96.62 275 VAL A O 1
ATOM 2149 N N . LEU A 1 276 ? -10.166 5.733 6.183 1.00 94.94 276 LEU A N 1
ATOM 2150 C CA . LEU A 1 276 ? -10.774 6.748 5.331 1.00 94.94 276 LEU A CA 1
ATOM 2151 C C . LEU A 1 276 ? -11.417 7.827 6.215 1.00 94.94 276 LEU A C 1
ATOM 2153 O O . LEU A 1 276 ? -12.163 7.504 7.134 1.00 94.94 276 LEU A O 1
ATOM 2157 N N . LEU A 1 277 ? -11.101 9.101 5.971 1.00 93.56 277 LEU A N 1
ATOM 2158 C CA . LEU A 1 277 ? -11.597 10.224 6.786 1.00 93.56 277 LEU A CA 1
ATOM 2159 C C . LEU A 1 277 ? -12.694 11.043 6.092 1.00 93.56 277 LEU A C 1
ATOM 2161 O O . LEU A 1 277 ? -13.439 11.744 6.774 1.00 93.56 277 LEU A O 1
ATOM 2165 N N . THR A 1 278 ? -12.789 10.945 4.768 1.00 87.75 278 THR A N 1
ATOM 2166 C CA . THR A 1 278 ? -13.732 11.662 3.893 1.00 87.75 278 THR A CA 1
ATOM 2167 C C . THR A 1 278 ? -14.634 10.660 3.181 1.00 87.75 278 THR A C 1
ATOM 2169 O O . THR A 1 278 ? -14.170 9.577 2.832 1.00 87.75 278 THR A O 1
ATOM 2172 N N . ASP A 1 279 ? -15.898 10.999 2.945 1.00 78.31 279 ASP A N 1
ATOM 2173 C CA . ASP A 1 279 ? -16.843 10.073 2.306 1.00 78.31 279 ASP A CA 1
ATOM 2174 C C . ASP A 1 279 ? -16.602 9.946 0.792 1.00 78.31 279 ASP A C 1
ATOM 2176 O O . ASP A 1 279 ? -16.152 10.889 0.141 1.00 78.31 279 ASP A O 1
ATOM 2180 N N . ASP A 1 280 ? -16.948 8.793 0.205 1.00 75.06 280 ASP A N 1
ATOM 2181 C CA . ASP A 1 280 ? -16.719 8.509 -1.224 1.00 75.06 280 ASP A CA 1
ATOM 2182 C C . ASP A 1 280 ? -17.503 9.404 -2.189 1.00 75.06 280 ASP A C 1
ATOM 2184 O O . ASP A 1 280 ? -17.183 9.487 -3.367 1.00 75.06 280 ASP A O 1
ATOM 2188 N N . LYS A 1 281 ? -18.509 10.131 -1.707 1.00 76.19 281 LYS A N 1
ATOM 2189 C CA . LYS A 1 281 ? -19.225 11.130 -2.511 1.00 76.19 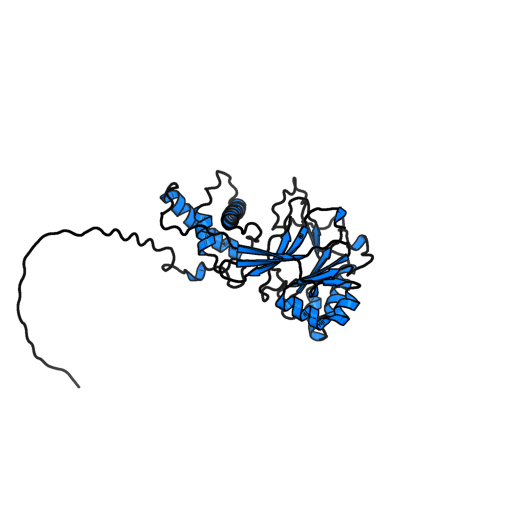281 LYS A CA 1
ATOM 2190 C C . LYS A 1 281 ? -18.355 12.344 -2.841 1.00 76.19 281 LYS A C 1
ATOM 2192 O O . LYS A 1 281 ? -18.731 13.137 -3.701 1.00 76.19 281 LYS A O 1
ATOM 2197 N N . GLU A 1 282 ? -17.233 12.511 -2.145 1.00 74.88 282 GLU A N 1
ATOM 2198 C CA . GLU A 1 282 ? -16.312 13.634 -2.317 1.00 74.88 282 GLU A CA 1
ATOM 2199 C C . GLU A 1 282 ? -15.216 13.358 -3.359 1.00 74.88 282 GLU A C 1
ATOM 2201 O O . GLU A 1 282 ? -14.500 14.286 -3.740 1.00 74.88 282 GLU A O 1
ATOM 2206 N N . PHE A 1 283 ? -15.072 12.115 -3.840 1.00 79.19 283 PHE A N 1
ATOM 2207 C CA . PHE A 1 283 ? -14.024 11.734 -4.789 1.00 79.19 283 PHE A CA 1
ATOM 2208 C C . PHE A 1 283 ? -14.433 10.565 -5.700 1.00 79.19 283 PHE A C 1
ATOM 2210 O O . PHE A 1 283 ? -15.217 9.704 -5.327 1.00 79.19 283 PHE A O 1
ATOM 2217 N N . ASP A 1 284 ? -13.866 10.518 -6.905 1.00 79.62 284 ASP A N 1
ATOM 2218 C CA . ASP A 1 284 ? -13.885 9.328 -7.764 1.00 79.62 284 ASP A CA 1
ATOM 2219 C C . ASP A 1 284 ? -12.471 8.735 -7.785 1.00 79.62 284 ASP A C 1
ATOM 2221 O O . ASP A 1 284 ? -11.495 9.491 -7.783 1.00 79.62 284 ASP A O 1
ATOM 2225 N N . GLY A 1 285 ? -12.365 7.408 -7.747 1.00 84.44 285 GLY A N 1
ATOM 2226 C CA . GLY A 1 285 ? -11.096 6.693 -7.577 1.00 84.44 285 GLY A CA 1
ATOM 2227 C C . GLY A 1 285 ? -10.634 6.572 -6.118 1.00 84.44 285 GLY A C 1
ATOM 2228 O O . GLY A 1 285 ? -11.437 6.379 -5.201 1.00 84.44 285 GLY A O 1
ATOM 2229 N N . GLY A 1 286 ? -9.320 6.643 -5.884 1.00 85.62 286 GLY A N 1
ATOM 2230 C CA . GLY A 1 286 ? -8.744 6.552 -4.536 1.00 85.62 286 GLY A CA 1
ATOM 2231 C C . GLY A 1 286 ? -8.761 5.145 -3.930 1.00 85.62 286 GLY A C 1
ATOM 2232 O O . GLY A 1 286 ? -8.583 4.996 -2.717 1.00 85.62 286 GLY A O 1
ATOM 2233 N N . GLU A 1 287 ? -8.981 4.092 -4.724 1.00 91.50 287 GLU A N 1
ATOM 2234 C CA . GLU A 1 287 ? -8.983 2.734 -4.191 1.00 91.50 287 GLU A CA 1
ATOM 2235 C C . GLU A 1 287 ? -7.616 2.341 -3.628 1.00 91.50 287 GLU A C 1
ATOM 2237 O O . GLU A 1 287 ? -6.594 2.352 -4.320 1.00 91.50 287 GLU A O 1
ATOM 2242 N N . PHE A 1 288 ? -7.610 1.896 -2.373 1.00 94.69 288 PHE A N 1
ATOM 2243 C CA . PHE A 1 288 ? -6.448 1.243 -1.793 1.00 94.69 288 PHE A CA 1
ATOM 2244 C C . PHE A 1 288 ? -6.228 -0.097 -2.491 1.00 94.69 288 PHE A C 1
ATOM 2246 O O . PHE A 1 288 ? -7.181 -0.827 -2.762 1.00 94.69 288 PHE A O 1
ATOM 2253 N N . TYR A 1 289 ? -4.981 -0.469 -2.749 1.00 94.88 289 TYR A N 1
ATOM 2254 C CA . TYR A 1 289 ? -4.685 -1.786 -3.293 1.00 94.88 289 TYR A CA 1
ATOM 2255 C C . TYR A 1 289 ? -3.479 -2.428 -2.635 1.00 94.88 289 TYR A C 1
ATOM 2257 O O . TYR A 1 289 ? -2.546 -1.757 -2.193 1.00 94.88 289 TYR A O 1
ATOM 2265 N N . VAL A 1 290 ? -3.487 -3.760 -2.635 1.00 95.75 290 VAL A N 1
ATOM 2266 C CA . VAL A 1 290 ? -2.323 -4.581 -2.307 1.00 95.75 290 VAL A CA 1
ATOM 2267 C C . VAL A 1 290 ? -1.899 -5.372 -3.530 1.00 95.75 290 VAL A C 1
ATOM 2269 O O . VAL A 1 290 ? -2.686 -6.121 -4.100 1.00 95.75 290 VAL A O 1
ATOM 2272 N N . ALA A 1 291 ? -0.644 -5.208 -3.929 1.00 94.06 291 ALA A N 1
ATOM 2273 C CA . ALA A 1 291 ? -0.022 -5.898 -5.041 1.00 94.06 291 ALA A CA 1
ATOM 2274 C C . ALA A 1 291 ? 0.934 -6.991 -4.550 1.00 94.06 291 ALA A C 1
ATOM 2276 O O . ALA A 1 291 ? 1.706 -6.800 -3.607 1.00 94.06 291 ALA A O 1
ATOM 2277 N N . LYS A 1 292 ? 0.931 -8.138 -5.225 1.00 92.44 292 LYS A N 1
ATOM 2278 C CA . LYS A 1 292 ? 1.886 -9.223 -5.004 1.00 92.44 292 LYS A CA 1
ATOM 2279 C C . LYS A 1 292 ? 2.286 -9.825 -6.341 1.00 92.44 292 LYS A C 1
ATOM 2281 O O . LYS A 1 292 ? 1.465 -10.026 -7.230 1.00 92.44 292 LYS A O 1
ATOM 2286 N N . LYS A 1 293 ? 3.561 -10.162 -6.456 1.00 88.19 293 LYS A N 1
ATOM 2287 C CA . LYS A 1 293 ? 4.100 -10.879 -7.605 1.00 88.19 293 LYS A CA 1
ATOM 2288 C C . LYS A 1 293 ? 3.713 -12.365 -7.562 1.00 88.19 293 LYS A C 1
ATOM 2290 O O . LYS A 1 293 ? 3.880 -13.000 -6.518 1.00 88.19 293 LYS A O 1
ATOM 2295 N N . LEU A 1 294 ? 3.207 -12.901 -8.674 1.00 88.19 294 LEU A N 1
ATOM 2296 C CA . LEU A 1 294 ? 2.795 -14.309 -8.818 1.00 88.19 294 LEU A CA 1
ATOM 2297 C C . LEU A 1 294 ? 3.794 -15.159 -9.615 1.00 88.19 294 LEU A C 1
ATOM 2299 O O . LEU A 1 294 ? 3.914 -16.356 -9.369 1.00 88.19 294 LEU A O 1
ATOM 2303 N N . GLY A 1 295 ? 4.534 -14.543 -10.534 1.00 84.25 295 GLY A N 1
ATOM 2304 C CA . GLY A 1 295 ? 5.502 -15.205 -11.411 1.00 84.25 295 GLY A CA 1
ATOM 2305 C C . GLY A 1 295 ? 6.600 -14.237 -11.834 1.00 84.25 295 GLY A C 1
ATOM 2306 O O . GLY A 1 295 ? 6.793 -13.223 -11.175 1.00 84.25 295 GLY A O 1
ATOM 2307 N N . ILE A 1 296 ? 7.327 -14.521 -12.916 1.00 79.88 296 ILE A N 1
ATOM 2308 C CA . ILE A 1 296 ? 8.392 -13.626 -13.407 1.00 79.88 296 ILE A CA 1
ATOM 2309 C C . ILE A 1 296 ? 7.802 -12.288 -13.874 1.00 79.88 296 ILE A C 1
ATOM 2311 O O . ILE A 1 296 ? 8.316 -11.246 -13.479 1.00 79.88 296 ILE A O 1
ATOM 2315 N N . ASP A 1 297 ? 6.709 -12.335 -14.634 1.00 82.81 297 ASP A N 1
ATOM 2316 C CA . ASP A 1 297 ? 6.056 -11.236 -15.356 1.00 82.81 297 ASP A CA 1
ATOM 2317 C C . ASP A 1 297 ? 4.545 -11.139 -15.057 1.00 82.81 297 ASP A C 1
ATOM 2319 O O . ASP A 1 297 ? 3.773 -10.625 -15.865 1.00 82.81 297 ASP A O 1
ATOM 2323 N N . GLU A 1 298 ? 4.121 -11.592 -13.871 1.00 89.94 298 GLU A N 1
ATOM 2324 C CA . GLU A 1 298 ? 2.725 -11.525 -13.423 1.00 89.94 298 GLU A CA 1
ATOM 2325 C C . GLU A 1 298 ? 2.599 -10.898 -12.025 1.00 89.94 298 GLU A C 1
ATOM 2327 O O . GLU A 1 298 ? 3.268 -11.314 -11.068 1.00 89.94 298 GLU A O 1
ATOM 2332 N N . ILE A 1 299 ? 1.708 -9.909 -11.903 1.00 91.50 299 ILE A N 1
ATOM 2333 C CA . ILE A 1 299 ? 1.371 -9.206 -10.660 1.00 91.50 299 ILE A CA 1
ATOM 2334 C C . ILE A 1 299 ? -0.135 -9.311 -10.425 1.00 91.50 299 ILE A C 1
ATOM 2336 O O . ILE A 1 299 ? -0.932 -8.915 -11.269 1.00 91.50 299 ILE A O 1
ATOM 2340 N N . ALA A 1 300 ? -0.531 -9.777 -9.244 1.00 94.06 300 ALA A N 1
ATOM 2341 C CA . ALA A 1 300 ? -1.904 -9.670 -8.771 1.00 94.06 300 ALA A CA 1
ATOM 2342 C C . ALA A 1 300 ? -2.077 -8.407 -7.930 1.00 94.06 300 ALA A C 1
ATOM 2344 O O . ALA A 1 300 ? -1.252 -8.141 -7.052 1.00 94.06 300 ALA A O 1
ATOM 2345 N N . ARG A 1 301 ? -3.166 -7.665 -8.151 1.00 94.88 301 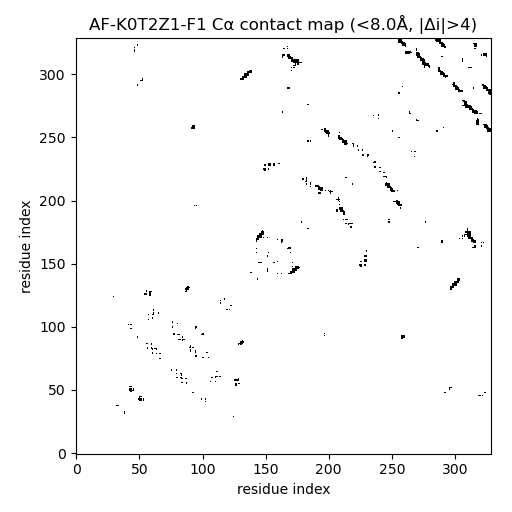ARG A N 1
ATOM 2346 C CA . ARG A 1 301 ? -3.605 -6.563 -7.291 1.00 94.88 301 ARG A CA 1
ATOM 2347 C C . ARG A 1 301 ? -4.984 -6.865 -6.718 1.00 94.88 301 ARG A C 1
ATOM 2349 O O . ARG A 1 301 ? -5.931 -7.187 -7.433 1.00 94.88 301 ARG A O 1
ATOM 2356 N N . THR A 1 302 ? -5.081 -6.757 -5.401 1.00 97.12 302 THR A N 1
ATOM 2357 C CA . THR A 1 302 ? -6.345 -6.788 -4.668 1.00 97.12 302 THR A CA 1
ATOM 2358 C C . THR A 1 302 ? -6.788 -5.354 -4.434 1.00 97.12 302 THR A C 1
ATOM 2360 O O . THR A 1 302 ? -6.119 -4.625 -3.704 1.00 97.12 302 THR A O 1
ATOM 2363 N N . ILE A 1 303 ? -7.890 -4.956 -5.062 1.00 96.50 303 ILE A N 1
ATOM 2364 C CA . ILE A 1 303 ? -8.465 -3.613 -4.986 1.00 96.50 303 ILE A CA 1
ATOM 2365 C C . ILE A 1 303 ? -9.465 -3.556 -3.828 1.00 96.50 303 ILE A C 1
ATOM 2367 O O . ILE A 1 303 ? -10.397 -4.364 -3.743 1.00 96.50 303 ILE A O 1
ATOM 2371 N N . VAL A 1 304 ? -9.280 -2.587 -2.938 1.00 96.69 304 VAL A N 1
ATOM 2372 C CA . VAL A 1 304 ? -10.067 -2.379 -1.724 1.00 96.69 304 VAL A CA 1
ATOM 2373 C C . VAL A 1 304 ? -10.797 -1.046 -1.819 1.00 96.69 304 VAL A C 1
ATOM 2375 O O . VAL A 1 304 ? -10.194 0.025 -1.802 1.00 96.69 304 VAL A O 1
ATOM 2378 N N . LYS A 1 305 ? -12.126 -1.123 -1.899 1.00 93.00 305 LYS A N 1
ATOM 2379 C CA . LYS A 1 305 ? -12.997 0.052 -1.963 1.00 93.00 305 LYS A CA 1
ATOM 2380 C C . LYS A 1 305 ? -13.442 0.438 -0.556 1.00 93.00 305 LYS A C 1
ATOM 2382 O O . LYS A 1 305 ? -14.340 -0.207 -0.014 1.00 93.00 305 LYS A O 1
ATOM 2387 N N . MET A 1 306 ? -12.803 1.455 0.013 1.00 92.69 306 MET A N 1
ATOM 2388 C CA . MET A 1 306 ? -13.308 2.163 1.194 1.00 92.69 306 MET A CA 1
ATOM 2389 C C . MET A 1 306 ? -14.379 3.147 0.727 1.00 92.69 306 MET A C 1
ATOM 2391 O O . MET A 1 306 ? -14.202 3.784 -0.310 1.00 92.69 306 MET A O 1
ATOM 2395 N N . ARG A 1 307 ? -15.509 3.202 1.426 1.00 89.56 307 ARG A N 1
ATOM 2396 C CA . ARG A 1 307 ? -16.704 3.926 0.969 1.00 89.56 307 ARG A CA 1
ATOM 2397 C C . ARG A 1 307 ? -17.154 4.985 1.962 1.00 89.56 307 ARG A C 1
ATOM 2399 O O . ARG A 1 307 ? -17.592 6.056 1.561 1.00 89.56 307 ARG A O 1
ATOM 2406 N N . GLU A 1 308 ? -17.027 4.681 3.244 1.00 91.75 308 GLU A N 1
ATOM 2407 C CA . GLU A 1 308 ? -17.555 5.514 4.318 1.00 91.75 308 GLU A CA 1
ATOM 2408 C C . GLU A 1 308 ? -16.409 6.007 5.201 1.00 91.75 308 GLU A C 1
ATOM 2410 O O . GLU A 1 308 ? -15.445 5.273 5.463 1.00 91.75 308 GLU A O 1
ATOM 2415 N N . SER A 1 309 ? -16.502 7.254 5.670 1.00 93.38 309 SER A N 1
ATOM 2416 C CA . SER A 1 309 ? -15.606 7.757 6.707 1.00 93.38 309 SER A CA 1
ATOM 2417 C C . SER A 1 309 ? -15.630 6.809 7.908 1.00 93.38 309 SER A C 1
ATOM 2419 O O . SER A 1 309 ? -16.687 6.448 8.427 1.00 93.38 309 SER A O 1
ATOM 2421 N N . GLY A 1 310 ? -14.448 6.373 8.338 1.00 95.75 310 GLY A N 1
ATOM 2422 C CA . GLY A 1 310 ? -14.287 5.370 9.384 1.00 95.75 310 GLY A CA 1
ATOM 2423 C C . GLY A 1 310 ? -14.108 3.935 8.899 1.00 95.75 310 GLY A C 1
ATOM 2424 O O . GLY A 1 310 ? -13.806 3.077 9.732 1.00 95.75 310 GLY A O 1
ATOM 2425 N N . ASP A 1 311 ? -14.205 3.654 7.597 1.00 97.38 311 ASP A N 1
ATOM 2426 C CA . ASP A 1 311 ? -13.694 2.404 7.030 1.00 97.38 311 ASP A CA 1
ATOM 2427 C C . ASP A 1 311 ? -12.188 2.277 7.304 1.00 97.38 311 ASP A C 1
ATOM 2429 O O . ASP A 1 311 ? -11.424 3.237 7.171 1.00 97.38 311 ASP A O 1
ATOM 2433 N N . MET A 1 312 ? -11.752 1.076 7.686 1.00 98.12 312 MET A N 1
ATOM 2434 C CA . MET A 1 312 ? -10.360 0.786 8.022 1.00 98.12 312 MET A CA 1
ATOM 2435 C C . MET A 1 312 ? -9.820 -0.351 7.169 1.00 98.12 312 MET A C 1
ATOM 2437 O O . MET A 1 312 ? -10.387 -1.440 7.122 1.00 98.12 312 MET A O 1
ATOM 2441 N N . VAL A 1 313 ? -8.653 -0.131 6.577 1.00 98.19 313 VAL A N 1
ATOM 2442 C CA . VAL A 1 313 ? -7.860 -1.173 5.935 1.00 98.19 313 VAL A CA 1
ATOM 2443 C C . VAL A 1 313 ? -6.672 -1.504 6.818 1.00 98.19 313 VAL A C 1
ATOM 2445 O O . VAL A 1 313 ? -5.868 -0.632 7.142 1.00 98.19 313 VAL A O 1
ATOM 2448 N N . LEU A 1 314 ? -6.543 -2.776 7.179 1.00 97.62 314 LEU A N 1
ATOM 2449 C CA . LEU A 1 314 ? -5.319 -3.327 7.746 1.00 97.62 314 LEU A CA 1
ATOM 2450 C C . LEU A 1 314 ? -4.531 -3.986 6.626 1.00 97.62 314 LEU A C 1
ATOM 2452 O O . LEU A 1 314 ? -5.110 -4.704 5.812 1.00 97.62 314 LEU A O 1
ATOM 2456 N N . PHE A 1 315 ? -3.224 -3.752 6.572 1.00 97.12 315 PHE A N 1
ATOM 2457 C CA . PHE A 1 315 ? -2.411 -4.241 5.464 1.00 97.12 315 PHE A CA 1
ATOM 2458 C C . PHE A 1 315 ? -0.972 -4.564 5.855 1.00 97.12 315 PHE A C 1
ATOM 2460 O O . PHE A 1 315 ? -0.429 -4.070 6.846 1.00 97.12 315 PHE A O 1
ATOM 2467 N N . ALA A 1 316 ? -0.349 -5.415 5.045 1.00 93.50 316 ALA A N 1
ATOM 2468 C CA . ALA A 1 316 ? 1.056 -5.773 5.124 1.00 93.50 316 ALA A CA 1
ATOM 2469 C C . ALA A 1 316 ? 1.953 -4.585 4.751 1.00 93.50 316 ALA A C 1
ATOM 2471 O O . ALA A 1 316 ? 1.919 -4.079 3.632 1.00 93.50 316 ALA A O 1
ATOM 2472 N N . ALA A 1 317 ? 2.796 -4.182 5.700 1.00 89.19 317 ALA A N 1
ATOM 2473 C CA . ALA A 1 317 ? 3.656 -3.005 5.593 1.00 89.19 317 ALA A CA 1
ATOM 2474 C C . ALA A 1 317 ? 5.152 -3.327 5.714 1.00 89.19 317 ALA A C 1
ATOM 2476 O O . ALA A 1 317 ? 5.998 -2.459 5.516 1.00 89.19 317 ALA A O 1
ATOM 2477 N N . SER A 1 318 ? 5.498 -4.563 6.077 1.00 84.62 318 SER A N 1
ATOM 2478 C CA . SER A 1 318 ? 6.885 -4.955 6.314 1.00 84.62 318 SER A CA 1
ATOM 2479 C C . SER A 1 318 ? 7.608 -5.396 5.047 1.00 84.62 318 SER A C 1
ATOM 2481 O O . SER A 1 318 ? 7.073 -6.136 4.221 1.00 84.62 318 SER A O 1
ATOM 2483 N N . LYS A 1 319 ? 8.908 -5.085 4.974 1.00 80.44 319 LYS A N 1
ATOM 2484 C CA . LYS A 1 319 ? 9.826 -5.602 3.942 1.00 80.44 319 LYS A CA 1
ATOM 2485 C C . LYS A 1 319 ? 9.921 -7.129 3.899 1.00 80.44 319 LYS A C 1
ATOM 2487 O O . LYS A 1 319 ? 10.343 -7.668 2.875 1.00 80.44 319 LYS A O 1
ATOM 2492 N N . LYS A 1 320 ? 9.558 -7.811 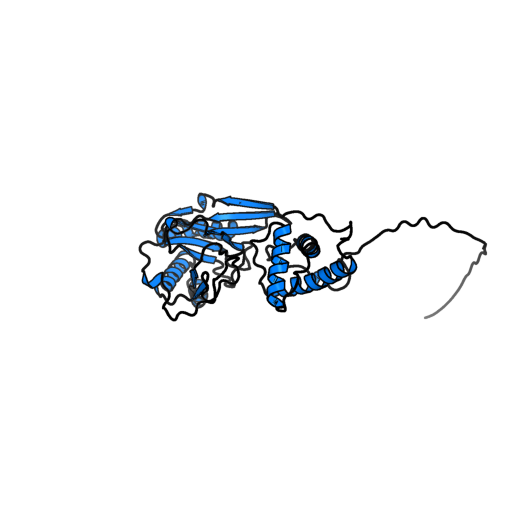4.992 1.00 83.38 320 LYS A N 1
ATOM 2493 C CA . LYS A 1 320 ? 9.561 -9.279 5.103 1.00 83.38 320 LYS A CA 1
ATOM 2494 C C . LYS A 1 320 ? 8.356 -9.935 4.433 1.00 83.38 320 LYS A C 1
ATOM 2496 O O . LYS A 1 320 ? 8.432 -11.110 4.090 1.00 83.38 320 LYS A O 1
ATOM 2501 N N . LEU A 1 321 ? 7.263 -9.196 4.251 1.00 88.06 321 LEU A N 1
ATOM 2502 C CA . LEU A 1 321 ? 6.085 -9.688 3.549 1.00 88.06 321 LEU A CA 1
ATOM 2503 C C . LEU A 1 321 ? 6.220 -9.391 2.044 1.00 88.06 321 LEU A C 1
ATOM 2505 O O . LEU A 1 321 ? 6.870 -8.414 1.652 1.00 88.06 321 LEU A O 1
ATOM 2509 N N . PRO A 1 322 ? 5.668 -10.247 1.166 1.00 89.56 322 PRO A N 1
ATOM 2510 C CA . PRO A 1 322 ? 5.810 -10.096 -0.282 1.00 89.56 322 PRO A CA 1
ATOM 2511 C C . PRO A 1 322 ? 4.915 -8.995 -0.868 1.00 89.56 322 PRO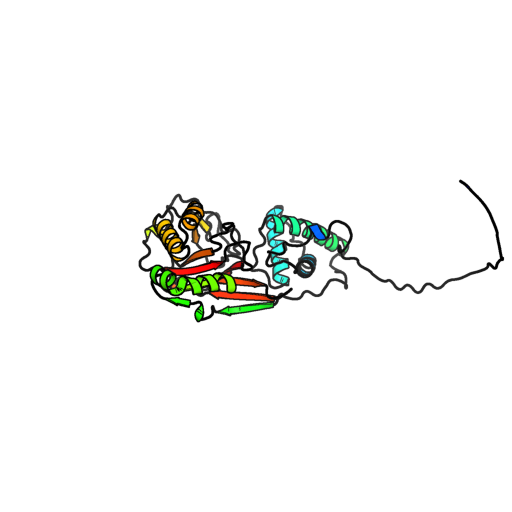 A C 1
ATOM 2513 O O . PRO A 1 322 ? 5.021 -8.699 -2.056 1.00 89.56 322 PRO A O 1
ATOM 2516 N N . HIS A 1 323 ? 4.044 -8.407 -0.054 1.00 92.88 323 HIS A N 1
ATOM 2517 C CA . HIS A 1 323 ? 3.009 -7.471 -0.466 1.00 92.88 323 HIS A CA 1
ATOM 2518 C C . HIS A 1 323 ? 3.534 -6.040 -0.581 1.00 92.88 323 HIS A C 1
ATOM 2520 O O . HIS A 1 323 ? 4.332 -5.582 0.234 1.00 92.88 323 HIS A O 1
ATOM 2526 N N . PHE A 1 324 ? 3.067 -5.349 -1.608 1.00 92.25 324 PHE A N 1
ATOM 2527 C CA . PHE A 1 324 ? 3.241 -3.921 -1.844 1.00 92.25 324 PHE A CA 1
ATOM 2528 C C . PHE A 1 324 ? 1.872 -3.275 -1.753 1.00 92.25 324 PHE A C 1
ATOM 2530 O O . PHE A 1 324 ? 0.876 -3.939 -2.024 1.00 92.25 324 PHE A O 1
ATOM 2537 N N . HIS A 1 325 ? 1.801 -2.000 -1.412 1.00 92.81 325 HIS A N 1
ATOM 2538 C CA . HIS A 1 325 ? 0.525 -1.306 -1.353 1.00 92.81 325 HIS A CA 1
ATOM 2539 C C . HIS A 1 325 ? 0.619 0.074 -1.984 1.00 92.81 325 HIS A C 1
ATOM 2541 O O . HIS A 1 325 ? 1.707 0.630 -2.144 1.00 92.81 325 HIS A O 1
ATOM 2547 N N . GLY A 1 326 ? -0.540 0.597 -2.350 1.00 90.12 326 GLY A N 1
ATOM 2548 C CA . GLY A 1 326 ? -0.687 1.914 -2.937 1.00 90.12 326 GLY A CA 1
ATOM 2549 C C . GLY A 1 326 ? -2.145 2.348 -2.946 1.00 90.12 326 GLY A C 1
ATOM 2550 O O . GLY A 1 326 ? -3.017 1.674 -2.394 1.00 90.12 326 GLY A O 1
ATOM 2551 N N . MET A 1 327 ? -2.396 3.482 -3.584 1.00 88.62 327 MET A N 1
ATOM 2552 C CA . MET A 1 327 ? -3.732 3.996 -3.861 1.00 88.62 327 MET A CA 1
ATOM 2553 C C . MET A 1 327 ? -3.823 4.370 -5.331 1.00 88.62 327 MET A C 1
ATOM 2555 O O . MET A 1 327 ? -2.923 5.044 -5.837 1.00 88.62 327 MET A O 1
ATOM 2559 N N . LEU A 1 328 ? -4.881 3.906 -5.992 1.00 81.50 328 LEU A N 1
ATOM 2560 C CA . LEU A 1 328 ? -5.198 4.276 -7.366 1.00 81.50 328 LEU A CA 1
ATOM 2561 C C . LEU A 1 328 ? -5.667 5.735 -7.437 1.00 81.50 328 LEU A C 1
ATOM 2563 O O . LEU A 1 328 ? -6.218 6.266 -6.471 1.00 81.50 328 LEU A O 1
ATOM 2567 N N . THR A 1 329 ? -5.437 6.351 -8.595 1.00 64.25 329 THR A N 1
ATOM 2568 C CA . THR A 1 329 ? -6.093 7.591 -9.034 1.00 64.25 329 THR A CA 1
ATOM 2569 C C . THR A 1 329 ? -7.455 7.293 -9.609 1.00 64.25 329 THR A C 1
ATOM 2571 O O . THR A 1 329 ? -7.523 6.352 -10.433 1.00 64.25 329 THR A O 1
#

Nearest PDB structures (foldseek):
  4cxy-assembly1_A  TM=5.081E-01  e=5.491E-02  Homo sapiens
  3lfm-assembly1_A  TM=5.249E-01  e=1.176E-01  Homo sapiens
  6aej-assembly1_A  TM=5.704E-01  e=1.993E-01  Homo sapiens
  4zs3-assembly1_A  TM=4.578E-01  e=1.247E-01  Homo sapiens

InterPro domains:
  IPR018655 Protein of unknown function DUF2086 [PF09859] (235-319)

Organism: Thalassiosira oceanica (NCBI:txid159749)

Radius of gyration: 28.09 Å; Cα contacts (8 Å, |Δi|>4): 493; chains: 1; bounding box: 86×69×77 Å

pLDDT: mean 75.22, std 19.55, range [31.45, 98.56]

Sequence (329 aa):
MDERTAKRQKKHGAKSPGSSHSSGDSSCDYLWPTETEDASALKLPSNSLLSSLDDLLWGAMARVPPLDDVTEKPKNMQVFVREALKLIGLDFVATDGAYLRIKIASKRKKAMELFEKHKYNLPKSLPEIRSVKIIDSGIPRHLIYSGCFMDVLSTHREEIWASLVSHGVVLIKNALSGIPHNACGLPANSKRKKITYTSGNGVDGVAGSYYADSPSEYWVQVQNKILRALLTDDDCYRRVKSRKKAIILSYSQGSENWAHKDGNDDANFPFQATVLLTDDKEFDGGEFYVAKKLGIDEIARTIVKMRESGDMVLFAASKKLPHFHGMLT

Secondary structure (DSSP, 8-state):
--------------------------------TTSSS-GGGGSPPTTSTTTT-HHHHHHHHTTSPP----S-HHHHHHHHHHHHHHHTT-TTB----HHHHHHHHHHHHHHHHHHHHHTT---TTSPPP-PPEEEEEEPPGGGEEES-HHHHHHHSHHHHHHHHHHTSEEEEET-SSS--HHHH---TT---EE-TT--S---TTS-SSEEEE---HHHHHHHHHHHHHH---HHHHHHHHTT---EEEE--TT--EEEE------SS--EEEEE--S-GGG-S---EEEEEE-SSSEEEEEEE---STT-EEEEE-STTSS-EEEE--

Mean predicted aligned error: 12.09 Å

Solvent-accessible surface area (backbone atoms only — not comparable to full-atom values): 19560 Å² total; per-residue (Å²): 140,80,83,88,83,91,85,91,87,86,80,88,85,89,87,86,84,86,83,90,82,82,80,82,76,80,76,79,77,73,75,62,85,68,80,75,81,62,52,75,79,68,59,60,57,85,82,43,94,62,23,82,32,60,66,58,50,46,47,24,43,59,67,48,73,81,76,82,76,79,97,52,75,71,65,53,49,57,53,51,52,42,56,14,28,46,65,29,65,42,63,59,52,57,63,75,50,71,66,53,42,55,51,50,50,59,49,48,55,56,34,49,54,51,42,69,75,39,73,83,57,68,64,90,80,58,68,80,83,61,62,43,46,74,45,81,40,70,61,58,72,94,42,55,48,76,41,49,44,67,61,50,35,60,73,42,34,68,62,52,52,51,34,31,72,74,70,24,41,37,41,28,36,53,23,41,80,81,76,54,71,74,61,76,54,76,64,94,85,58,73,70,38,64,52,91,45,41,80,35,81,45,61,85,94,46,59,54,33,24,34,31,76,50,89,40,64,63,57,56,51,51,52,51,51,53,46,57,44,71,40,89,46,68,69,59,42,57,62,60,60,77,72,72,78,54,67,47,77,44,75,36,87,62,32,33,37,29,37,41,64,50,90,42,79,47,88,89,60,41,58,47,76,50,65,41,81,63,47,44,92,79,55,82,67,59,34,36,34,37,36,35,75,78,56,72,56,33,36,40,32,37,39,38,82,74,55,46,48,22,15,30,38,40,31,38,24,14,69,89,49,80,37,24,32,32,29,42,82